Protein AF-A0A8H7G8P9-F1 (afdb_monomer)

Structure (mmCIF, N/CA/C/O backbone):
data_AF-A0A8H7G8P9-F1
#
_entry.id   AF-A0A8H7G8P9-F1
#
loop_
_atom_site.group_PDB
_atom_site.id
_atom_site.type_symbol
_atom_site.label_atom_id
_atom_site.label_alt_id
_atom_site.label_comp_id
_atom_site.label_asym_id
_atom_site.label_entity_id
_atom_site.label_seq_id
_atom_site.pdbx_PDB_ins_code
_atom_site.Cartn_x
_atom_site.Cartn_y
_atom_site.Cartn_z
_atom_site.occupancy
_atom_site.B_iso_or_equiv
_atom_site.auth_seq_id
_atom_site.auth_comp_id
_atom_site.auth_asym_id
_atom_site.auth_atom_id
_atom_site.pdbx_PDB_model_num
ATOM 1 N N . MET A 1 1 ? -5.325 4.233 -5.332 1.00 83.25 1 MET A N 1
ATOM 2 C CA . MET A 1 1 ? -6.079 4.108 -6.610 1.00 83.25 1 MET A CA 1
ATOM 3 C C . MET A 1 1 ? -7.146 3.047 -6.414 1.00 83.25 1 MET A C 1
ATOM 5 O O . MET A 1 1 ? -6.868 2.095 -5.707 1.00 83.25 1 MET A O 1
ATOM 9 N N . CYS A 1 2 ? -8.318 3.181 -7.028 1.00 87.12 2 CYS A N 1
ATOM 10 C CA . CYS A 1 2 ? -9.379 2.168 -6.983 1.00 87.12 2 CYS A CA 1
ATOM 11 C C . CYS A 1 2 ? -9.994 1.953 -8.371 1.00 87.12 2 CYS A C 1
ATOM 13 O O . CYS A 1 2 ? -9.896 2.822 -9.244 1.00 87.12 2 CYS A O 1
ATOM 15 N N . VAL A 1 3 ? -10.605 0.785 -8.580 1.00 90.75 3 VAL A N 1
ATOM 16 C CA . VAL A 1 3 ? -11.294 0.413 -9.821 1.00 90.75 3 VAL A CA 1
ATOM 17 C C . VAL A 1 3 ? -12.768 0.162 -9.529 1.00 90.75 3 VAL A C 1
ATOM 19 O O . VAL A 1 3 ? -13.107 -0.575 -8.611 1.00 90.75 3 VAL A O 1
ATOM 22 N N . VAL A 1 4 ? -13.652 0.791 -10.303 1.00 90.38 4 VAL A N 1
ATOM 23 C CA . VAL A 1 4 ? -15.105 0.619 -10.183 1.00 90.38 4 VAL A CA 1
ATOM 24 C C . VAL A 1 4 ? -15.690 0.514 -11.581 1.00 90.38 4 VAL A C 1
ATOM 26 O O . VAL A 1 4 ? -15.507 1.412 -12.402 1.00 90.38 4 VAL A O 1
ATOM 29 N N . ASN A 1 5 ? -16.380 -0.592 -11.869 1.00 90.31 5 ASN A N 1
ATOM 30 C CA . ASN A 1 5 ? -17.007 -0.863 -13.170 1.00 90.31 5 ASN A CA 1
ATOM 31 C C . ASN A 1 5 ? -16.048 -0.686 -14.368 1.00 90.31 5 ASN A C 1
ATOM 33 O O . ASN A 1 5 ? -16.406 -0.080 -15.376 1.00 90.31 5 ASN A O 1
ATOM 37 N N . GLY A 1 6 ? -14.804 -1.165 -14.237 1.00 88.62 6 GLY A N 1
ATOM 38 C CA . GLY A 1 6 ? -13.780 -1.073 -15.289 1.00 88.62 6 GLY A CA 1
ATOM 39 C C . GLY A 1 6 ? -13.182 0.324 -15.494 1.00 88.62 6 GLY A C 1
ATOM 40 O O . GLY A 1 6 ? -12.365 0.510 -16.389 1.00 88.62 6 GLY A O 1
ATOM 41 N N . LYS A 1 7 ? -13.557 1.309 -14.670 1.00 94.12 7 LYS A N 1
ATOM 42 C CA . LYS A 1 7 ? -12.959 2.645 -14.656 1.00 94.12 7 LYS A CA 1
ATOM 43 C C . LYS A 1 7 ? -12.024 2.788 -13.461 1.00 94.12 7 LYS A C 1
ATOM 45 O O . LYS A 1 7 ? -12.386 2.466 -12.331 1.00 94.12 7 LYS A O 1
ATOM 50 N N . TYR A 1 8 ? -10.832 3.310 -13.712 1.00 94.25 8 TYR A N 1
ATOM 51 C CA . TYR A 1 8 ? -9.803 3.549 -12.708 1.00 94.25 8 TYR A CA 1
ATOM 52 C C . TYR A 1 8 ? -9.871 4.985 -12.204 1.00 94.25 8 TYR A C 1
ATOM 54 O O . TYR A 1 8 ? -10.023 5.917 -12.996 1.00 94.25 8 TYR A O 1
ATOM 62 N N . TYR A 1 9 ? -9.729 5.144 -10.891 1.00 96.94 9 TYR A N 1
ATOM 63 C CA . TYR A 1 9 ? -9.740 6.411 -10.168 1.00 96.94 9 TYR A CA 1
ATOM 64 C C . TYR A 1 9 ? -8.431 6.538 -9.393 1.00 96.94 9 TYR A C 1
ATOM 66 O O . TYR A 1 9 ? -8.143 5.761 -8.476 1.00 96.94 9 TYR A O 1
ATOM 74 N N . LEU A 1 10 ? -7.620 7.510 -9.786 1.00 92.94 10 LEU A N 1
ATOM 75 C CA . LEU A 1 10 ? -6.343 7.822 -9.168 1.00 92.94 10 LEU A CA 1
ATOM 76 C C . LEU A 1 10 ? -6.483 9.108 -8.359 1.00 92.94 10 LEU A C 1
ATOM 78 O O . LEU A 1 10 ? -6.935 10.118 -8.884 1.00 92.94 10 LEU A O 1
ATOM 82 N N . TYR A 1 11 ? -6.042 9.058 -7.109 1.00 95.69 11 TYR A N 1
ATOM 83 C CA . TYR A 1 11 ? -5.951 10.196 -6.203 1.00 95.69 11 TYR A CA 1
ATOM 84 C C . TYR A 1 11 ? -4.473 10.399 -5.897 1.00 95.69 11 TYR A C 1
ATOM 86 O O . TYR A 1 11 ? -3.760 9.415 -5.690 1.00 95.69 11 TYR A O 1
ATOM 94 N N . GLY A 1 12 ? -4.000 11.640 -5.921 1.00 92.00 12 GLY A N 1
ATOM 95 C CA . GLY A 1 12 ? -2.586 11.948 -5.723 1.00 92.00 12 GLY A CA 1
ATOM 96 C C . GLY A 1 12 ? -2.339 12.911 -4.574 1.00 92.00 12 GLY A C 1
ATOM 97 O O . GLY A 1 12 ? -3.207 13.697 -4.206 1.00 92.00 12 GLY A O 1
ATOM 98 N N . THR A 1 13 ? -1.116 12.881 -4.049 1.00 95.12 13 THR A N 1
ATOM 99 C CA . THR A 1 13 ? -0.584 13.957 -3.205 1.00 95.12 13 THR A CA 1
ATOM 100 C C . THR A 1 13 ? -0.628 15.275 -3.976 1.00 95.12 13 THR A C 1
ATOM 102 O O . THR A 1 13 ? -0.182 15.348 -5.122 1.00 95.12 13 THR A O 1
ATOM 105 N N . GLY A 1 14 ? -1.124 16.332 -3.341 1.00 94.00 14 GLY A N 1
ATOM 106 C CA . GLY A 1 14 ? -1.144 17.670 -3.918 1.00 94.00 14 GLY A CA 1
ATOM 107 C C . GLY A 1 14 ? -2.220 18.557 -3.310 1.00 94.00 14 GLY A C 1
ATOM 108 O O . GLY A 1 14 ? -2.914 18.174 -2.365 1.00 94.00 14 GLY A O 1
ATOM 109 N N . ILE A 1 15 ? -2.367 19.757 -3.874 1.00 94.62 15 ILE A N 1
ATOM 110 C CA . ILE A 1 15 ? -3.381 20.719 -3.433 1.00 94.62 15 ILE A CA 1
ATOM 111 C C . ILE A 1 15 ? -4.772 20.101 -3.591 1.00 94.62 15 ILE A C 1
ATOM 113 O O . ILE A 1 15 ? -5.194 19.758 -4.696 1.00 94.62 15 ILE A O 1
ATOM 117 N N . GLY A 1 16 ? -5.465 19.953 -2.462 1.00 93.88 16 GLY A N 1
ATOM 118 C CA . GLY A 1 16 ? -6.828 19.435 -2.400 1.00 93.88 16 GLY A CA 1
ATOM 119 C C . GLY A 1 16 ? -7.024 17.996 -2.895 1.00 93.88 16 GLY A C 1
ATOM 120 O O . GLY A 1 16 ? -8.155 17.653 -3.226 1.00 93.88 16 GLY A O 1
ATOM 121 N N . ILE A 1 17 ? -5.966 17.174 -2.949 1.00 97.44 17 ILE A N 1
ATOM 122 C CA . ILE A 1 17 ? -5.961 15.801 -3.496 1.00 97.44 17 ILE A CA 1
ATOM 123 C C . ILE A 1 17 ? -6.455 15.760 -4.958 1.00 97.44 17 ILE A C 1
ATOM 125 O O . ILE A 1 17 ? -7.648 15.557 -5.206 1.00 97.44 17 ILE A O 1
ATOM 129 N N . PRO A 1 18 ? -5.577 15.978 -5.956 1.00 97.62 18 PRO A N 1
ATOM 130 C CA . PRO A 1 18 ? -5.946 15.862 -7.365 1.00 97.62 18 PRO A CA 1
ATOM 131 C C . PRO A 1 18 ? -6.429 14.452 -7.740 1.00 97.62 18 PRO A C 1
ATOM 133 O O . PRO A 1 18 ? -5.939 13.448 -7.219 1.00 97.62 18 PRO A O 1
ATOM 136 N N . ILE A 1 19 ? -7.384 14.403 -8.670 1.00 98.25 19 ILE A N 1
ATOM 137 C CA . ILE A 1 19 ? -8.057 13.199 -9.161 1.00 98.25 19 ILE A CA 1
ATOM 138 C C . ILE A 1 19 ? -7.759 13.032 -10.652 1.00 98.25 19 ILE A C 1
ATOM 140 O O . ILE A 1 19 ? -7.855 13.980 -11.434 1.00 98.25 19 ILE A O 1
ATOM 144 N N . TRP A 1 20 ? -7.492 11.802 -11.072 1.00 98.12 20 TRP A N 1
ATOM 145 C CA . TRP A 1 20 ? -7.469 11.397 -12.473 1.00 98.12 20 TRP A CA 1
ATOM 146 C C . TRP A 1 20 ? -8.319 10.154 -12.678 1.00 98.12 20 TRP A C 1
ATOM 148 O O . TRP A 1 20 ? -8.476 9.335 -11.774 1.00 98.12 20 TRP A O 1
ATOM 158 N N . THR A 1 21 ? -8.831 9.980 -13.894 1.00 97.75 21 THR A N 1
ATOM 159 C CA . THR A 1 21 ? -9.506 8.738 -14.275 1.00 97.75 21 THR A CA 1
ATOM 160 C C . THR A 1 21 ? -8.949 8.154 -15.556 1.00 97.75 21 THR A C 1
ATOM 162 O O . THR A 1 21 ? -8.443 8.884 -16.408 1.00 97.75 21 THR A O 1
ATOM 165 N N . SER A 1 22 ? -9.040 6.836 -15.689 1.00 95.69 22 SER A N 1
ATOM 166 C CA . SER A 1 22 ? -8.603 6.106 -16.876 1.00 95.69 22 SER A CA 1
ATOM 167 C C . SER A 1 22 ? -9.559 4.948 -17.167 1.00 95.69 22 SER A C 1
ATOM 169 O O . SER A 1 22 ? -10.047 4.327 -16.221 1.00 95.69 22 SER A O 1
ATOM 171 N N . PRO A 1 23 ? -9.840 4.633 -18.442 1.00 94.25 23 PRO A N 1
ATOM 172 C CA . PRO A 1 23 ? -10.551 3.412 -18.808 1.00 94.25 23 PRO A CA 1
ATOM 173 C C . PRO A 1 23 ? -9.636 2.175 -18.878 1.00 94.25 23 PRO A C 1
ATOM 175 O O . PRO A 1 23 ? -10.147 1.066 -18.950 1.00 94.25 23 PRO A O 1
ATOM 178 N N . ASP A 1 24 ? -8.306 2.339 -18.890 1.00 90.00 24 ASP A N 1
ATOM 179 C CA . ASP A 1 24 ? -7.369 1.270 -19.280 1.00 90.00 24 ASP A CA 1
ATOM 180 C C . ASP A 1 24 ? -6.101 1.153 -18.409 1.00 90.00 24 ASP A C 1
ATOM 182 O O . ASP A 1 24 ? -5.228 0.341 -18.704 1.00 90.00 24 ASP A O 1
ATOM 186 N N . ARG A 1 25 ? -5.999 1.931 -17.320 1.00 87.56 25 ARG A N 1
ATOM 187 C CA . ARG A 1 25 ? -4.822 2.061 -16.425 1.00 87.56 25 ARG A CA 1
ATOM 188 C C . ARG A 1 25 ? -3.597 2.742 -17.030 1.00 87.56 25 ARG A C 1
ATOM 190 O O . ARG A 1 25 ? -2.581 2.837 -16.349 1.00 87.56 25 ARG A O 1
ATOM 197 N N . THR A 1 26 ? -3.660 3.225 -18.263 1.00 87.12 26 THR A N 1
ATOM 198 C CA . THR A 1 26 ? -2.494 3.791 -18.957 1.00 87.12 26 THR A CA 1
ATOM 199 C C . THR A 1 26 ? -2.719 5.239 -19.364 1.00 87.12 26 THR A C 1
ATOM 201 O O . THR A 1 26 ? -1.881 6.098 -19.090 1.00 87.12 26 THR A O 1
ATOM 204 N N . ALA A 1 27 ? -3.879 5.547 -19.941 1.00 90.06 27 ALA A N 1
ATOM 205 C CA . ALA A 1 27 ? -4.250 6.891 -20.345 1.00 90.06 27 ALA A CA 1
ATOM 206 C C . ALA A 1 27 ? -5.094 7.545 -19.245 1.00 90.06 27 ALA A C 1
ATOM 208 O O . ALA A 1 27 ? -6.292 7.277 -19.120 1.00 90.06 27 ALA A O 1
ATOM 209 N N . PHE A 1 28 ? -4.469 8.398 -18.433 1.00 93.50 28 PHE A N 1
ATOM 210 C CA . PHE A 1 28 ? -5.146 9.135 -17.366 1.00 93.50 28 PHE A CA 1
ATOM 211 C C . PHE A 1 28 ? -5.534 10.542 -17.813 1.00 93.50 28 PHE A C 1
ATOM 213 O O . PHE A 1 28 ? -4.719 11.300 -18.334 1.00 93.50 28 PHE A O 1
ATOM 220 N N . THR A 1 29 ? -6.784 10.910 -17.546 1.00 97.50 29 THR A N 1
ATOM 221 C CA . THR A 1 29 ? -7.314 12.260 -17.761 1.00 97.50 29 THR A CA 1
ATOM 222 C C . THR A 1 29 ? -7.599 12.912 -16.416 1.00 97.50 29 THR A C 1
ATOM 224 O O . THR A 1 29 ? -8.185 12.280 -15.536 1.00 97.50 29 THR A O 1
ATOM 227 N N . SER A 1 30 ? -7.183 14.171 -16.258 1.00 97.31 30 SER A N 1
ATOM 228 C CA . SER A 1 30 ? -7.477 14.959 -15.055 1.00 97.31 30 SER A CA 1
ATOM 229 C C . SER A 1 30 ? -8.986 15.070 -14.835 1.00 97.31 30 SER A C 1
ATOM 231 O O . SER A 1 30 ? -9.739 15.314 -15.778 1.00 97.31 30 SER A O 1
ATOM 233 N N . ALA A 1 31 ? -9.416 14.877 -13.591 1.00 97.19 31 ALA A N 1
ATOM 234 C CA . ALA A 1 31 ? -10.817 14.846 -13.182 1.00 97.19 31 ALA A CA 1
ATOM 235 C C . ALA A 1 31 ? -11.120 15.806 -12.015 1.00 97.19 31 ALA A C 1
ATOM 237 O O . ALA A 1 31 ? -12.159 15.687 -11.370 1.00 97.19 31 ALA A O 1
ATOM 238 N N . GLY A 1 32 ? -10.233 16.774 -11.761 1.00 96.62 32 GLY A N 1
ATOM 239 C CA . GLY A 1 32 ? -10.381 17.765 -10.695 1.00 96.62 32 GLY A CA 1
ATOM 240 C C . GLY A 1 32 ? -9.618 17.382 -9.431 1.00 96.62 32 GLY A C 1
ATOM 241 O O . GLY A 1 32 ? -8.536 16.805 -9.509 1.00 96.62 32 GLY A O 1
ATOM 242 N N . SER A 1 33 ? -10.156 17.740 -8.270 1.00 97.25 33 SER A N 1
ATOM 243 C CA . SER A 1 33 ? -9.598 17.414 -6.956 1.00 97.25 33 SER A CA 1
ATOM 244 C C . SER A 1 33 ? -10.727 17.151 -5.957 1.00 97.25 33 SER A C 1
ATOM 246 O O . SER A 1 33 ? -11.873 17.528 -6.210 1.00 97.25 33 SER A O 1
ATOM 248 N N . ILE A 1 34 ? -10.424 16.496 -4.834 1.00 97.31 34 ILE A N 1
ATOM 249 C CA . ILE A 1 34 ? -11.402 16.253 -3.758 1.00 97.31 34 ILE A CA 1
ATOM 250 C C . ILE A 1 34 ? -11.849 17.580 -3.134 1.00 97.31 34 ILE A C 1
ATOM 252 O O . ILE A 1 34 ? -13.037 17.792 -2.890 1.00 97.31 34 ILE A O 1
ATOM 256 N N . PHE A 1 35 ? -10.903 18.500 -2.940 1.00 97.00 35 PHE A N 1
ATOM 257 C CA . PHE A 1 35 ? -11.117 19.793 -2.295 1.00 97.00 35 PHE A CA 1
ATOM 258 C C . PHE A 1 35 ? -10.785 20.968 -3.232 1.00 97.00 35 PHE A C 1
ATOM 260 O O . PHE A 1 35 ? -9.819 21.702 -3.000 1.00 97.00 35 PHE A O 1
ATOM 267 N N . PRO A 1 36 ? -11.574 21.201 -4.298 1.00 93.62 36 PRO A N 1
ATOM 268 C CA . PRO A 1 36 ? -11.292 22.253 -5.280 1.00 93.62 36 PRO A CA 1
ATOM 269 C C . PRO A 1 36 ? -11.472 23.669 -4.712 1.00 93.62 36 PRO A C 1
ATOM 271 O O . PRO A 1 36 ? -10.925 24.626 -5.253 1.00 93.62 36 PRO A O 1
ATOM 274 N N . SER A 1 37 ? -12.223 23.808 -3.616 1.00 92.69 37 SER A N 1
ATOM 275 C CA . SER A 1 37 ? -12.464 25.078 -2.914 1.00 92.69 37 SER A CA 1
ATOM 276 C C . SER A 1 37 ? -11.662 25.215 -1.615 1.00 92.69 37 SER A C 1
ATOM 278 O O . SER A 1 37 ? -11.871 26.169 -0.871 1.00 92.69 37 SER A O 1
ATOM 280 N N . GLY A 1 38 ? -10.729 24.294 -1.366 1.00 92.81 38 GLY A N 1
ATOM 281 C CA . GLY A 1 38 ? -9.871 24.282 -0.186 1.00 92.81 38 GLY A CA 1
ATOM 282 C C . GLY A 1 38 ? -10.161 23.131 0.770 1.00 92.81 38 GLY A C 1
ATOM 283 O O . GLY A 1 38 ? -11.297 22.673 0.883 1.00 92.81 38 GLY A O 1
ATOM 284 N N . ALA A 1 39 ? -9.101 22.649 1.422 1.00 94.12 39 ALA A N 1
ATOM 285 C CA . ALA A 1 39 ? -9.171 21.561 2.392 1.00 94.12 39 ALA A CA 1
ATOM 286 C C . ALA A 1 39 ? -9.930 21.972 3.673 1.00 94.12 39 ALA A C 1
ATOM 288 O O . ALA A 1 39 ? -9.988 23.168 3.983 1.00 94.12 39 ALA A O 1
ATOM 289 N N . PRO A 1 40 ? -10.471 21.008 4.443 1.00 94.00 40 PRO A N 1
ATOM 290 C CA . PRO A 1 40 ? -11.086 21.278 5.740 1.00 94.00 40 PRO A CA 1
ATOM 291 C C . PRO A 1 40 ? -10.106 21.965 6.695 1.00 94.00 40 PRO A C 1
ATOM 293 O O . PRO A 1 40 ? -8.945 21.560 6.793 1.00 94.00 40 PRO A O 1
ATOM 296 N N . SER A 1 41 ? -10.577 22.966 7.445 1.00 94.00 41 SER A N 1
ATOM 297 C CA . SER A 1 41 ? -9.736 23.767 8.352 1.00 94.00 41 SER A CA 1
ATOM 298 C C . SER A 1 41 ? -9.089 22.952 9.474 1.00 94.00 41 SER A C 1
ATOM 300 O O . SER A 1 41 ? -8.087 23.361 10.049 1.00 94.00 41 SER A O 1
ATOM 302 N N . GLU A 1 42 ? -9.634 21.776 9.791 1.00 92.00 42 GLU A N 1
ATOM 303 C CA . GLU A 1 42 ? -9.037 20.839 10.752 1.00 92.00 42 GLU A CA 1
ATOM 304 C C . GLU A 1 42 ? -7.661 20.324 10.298 1.00 92.00 42 GLU A C 1
ATOM 306 O O . GLU A 1 42 ? -6.848 19.906 11.122 1.00 92.00 42 GLU A O 1
ATOM 311 N N . THR A 1 43 ? -7.364 20.394 8.998 1.00 94.81 43 THR A N 1
ATOM 312 C CA . THR A 1 43 ? -6.055 20.023 8.444 1.00 94.81 43 THR A CA 1
ATOM 313 C C . THR A 1 43 ? -4.993 21.112 8.639 1.00 94.81 43 THR A C 1
ATOM 315 O O . THR A 1 43 ? -3.795 20.817 8.573 1.00 94.81 43 THR A O 1
ATOM 318 N N . ASP A 1 44 ? -5.393 22.357 8.923 1.00 94.25 44 ASP A N 1
ATOM 319 C CA . ASP A 1 44 ? -4.500 23.523 8.964 1.00 94.25 44 ASP A CA 1
ATOM 320 C C . ASP A 1 44 ? -3.438 23.392 10.063 1.00 94.25 44 ASP A C 1
ATOM 322 O O . ASP A 1 44 ? -2.281 23.766 9.869 1.00 94.25 44 ASP A O 1
ATOM 326 N N . VAL A 1 45 ? -3.800 22.790 11.202 1.00 91.06 45 VAL A N 1
ATOM 327 C CA . VAL A 1 45 ? -2.874 22.553 12.324 1.00 91.06 45 VAL A CA 1
ATOM 328 C C . VAL A 1 45 ? -1.740 21.591 11.959 1.00 91.06 45 VAL A C 1
ATOM 330 O O . VAL A 1 45 ? -0.661 21.666 12.542 1.00 91.06 45 VAL A O 1
ATOM 333 N N . TYR A 1 46 ? -1.963 20.711 10.981 1.00 90.50 46 TYR A N 1
ATOM 334 C CA . TYR A 1 46 ? -0.984 19.716 10.551 1.00 90.50 46 TYR A CA 1
ATOM 335 C C . TYR A 1 46 ? -0.198 20.152 9.317 1.00 90.50 46 TYR A C 1
ATOM 337 O O . TYR A 1 46 ? 0.971 19.803 9.194 1.00 90.50 46 TYR A O 1
ATOM 345 N N . THR A 1 47 ? -0.812 20.909 8.403 1.00 93.00 47 THR A N 1
ATOM 346 C CA . THR A 1 47 ? -0.141 21.395 7.183 1.00 93.00 47 THR A CA 1
ATOM 347 C C . THR A 1 47 ? 0.569 22.737 7.385 1.00 93.00 47 THR A C 1
ATOM 349 O O . THR A 1 47 ? 1.533 23.045 6.685 1.00 93.00 47 THR A O 1
ATOM 352 N N . GLY A 1 48 ? 0.121 23.558 8.342 1.00 87.25 48 GLY A N 1
ATOM 353 C CA . GLY A 1 48 ? 0.533 24.961 8.512 1.00 87.25 48 GLY A CA 1
ATOM 354 C C . GLY A 1 48 ? 0.171 25.869 7.335 1.00 87.25 48 GLY A C 1
ATOM 355 O O . GLY A 1 48 ? 0.700 26.972 7.218 1.00 87.25 48 GLY A O 1
ATOM 356 N N . THR A 1 49 ? -0.722 25.405 6.467 1.00 88.88 49 THR A N 1
ATOM 357 C CA . THR A 1 49 ? -1.338 26.141 5.360 1.00 88.88 49 THR A CA 1
ATOM 358 C C . THR A 1 49 ? -2.851 26.008 5.479 1.00 88.88 49 THR A C 1
ATOM 360 O O . THR A 1 49 ? -3.319 25.130 6.195 1.00 88.88 49 THR A O 1
ATOM 363 N N . SER A 1 50 ? -3.618 26.854 4.796 1.00 87.38 50 SER A N 1
ATOM 364 C CA . SER A 1 50 ? -5.078 26.818 4.887 1.00 87.38 50 SER A CA 1
ATOM 365 C C . SER A 1 50 ? -5.767 26.768 3.529 1.00 87.38 50 SER A C 1
ATOM 367 O O . SER A 1 50 ? -5.266 27.275 2.517 1.00 87.38 50 SER A O 1
ATOM 369 N N . GLY A 1 51 ? -6.955 26.160 3.519 1.00 86.81 51 GLY A N 1
ATOM 370 C CA . GLY A 1 51 ? -7.872 26.165 2.384 1.00 86.81 51 GLY A CA 1
ATOM 371 C C . GLY A 1 51 ? -7.224 25.693 1.080 1.00 86.81 51 GLY A C 1
ATOM 372 O O . GLY A 1 51 ? -6.767 24.557 0.966 1.00 86.81 51 GLY A O 1
ATOM 373 N N . THR A 1 52 ? -7.221 26.550 0.055 1.00 87.31 52 THR A N 1
ATOM 374 C CA . THR A 1 52 ? -6.728 26.222 -1.297 1.00 87.31 52 THR A CA 1
ATOM 375 C C . THR A 1 52 ? -5.207 26.117 -1.398 1.00 87.31 52 THR A C 1
ATOM 377 O O . THR A 1 52 ? -4.701 25.760 -2.456 1.00 87.31 52 THR A O 1
ATOM 380 N N . ALA A 1 53 ? -4.467 26.453 -0.340 1.00 80.50 53 ALA A N 1
ATOM 381 C CA . ALA A 1 53 ? -3.019 26.269 -0.290 1.00 80.50 53 ALA A CA 1
ATOM 382 C C . ALA A 1 53 ? -2.617 24.892 0.270 1.00 80.50 53 ALA A C 1
ATOM 384 O O . ALA A 1 53 ? -1.459 24.499 0.130 1.00 80.50 53 ALA A O 1
ATOM 385 N N . SER A 1 54 ? -3.551 24.159 0.886 1.00 88.81 54 SER A N 1
ATOM 386 C CA . SER A 1 54 ? -3.252 22.923 1.606 1.00 88.81 54 SER A CA 1
ATOM 387 C C . SER A 1 54 ? -2.923 21.769 0.660 1.00 88.81 54 SER A C 1
ATOM 389 O O . SER A 1 54 ? -3.786 21.238 -0.047 1.00 88.81 54 SER A O 1
ATOM 391 N N . SER A 1 55 ? -1.648 21.370 0.671 1.00 91.94 55 SER A N 1
ATOM 392 C CA . SER A 1 55 ? -1.170 20.139 0.042 1.00 91.94 55 SER A CA 1
ATOM 393 C C . SER A 1 55 ? -1.399 18.969 0.992 1.00 91.94 55 SER A C 1
ATOM 395 O O . SER A 1 55 ? -0.825 18.935 2.079 1.00 91.94 55 SER A O 1
ATOM 397 N N . LEU A 1 56 ? -2.241 18.026 0.578 1.00 95.25 56 LEU A N 1
ATOM 398 C CA . LEU A 1 56 ? -2.610 16.832 1.337 1.00 95.25 56 LEU A CA 1
ATOM 399 C C . LEU A 1 56 ? -1.971 15.601 0.692 1.00 95.25 56 LEU A C 1
ATOM 401 O O . LEU A 1 56 ? -1.715 15.594 -0.518 1.00 95.25 56 LEU A O 1
ATOM 405 N N . TRP A 1 57 ? -1.612 14.607 1.499 1.00 92.69 57 TRP A N 1
ATOM 406 C CA . TRP A 1 57 ? -0.622 13.600 1.119 1.00 92.69 57 TRP A CA 1
ATOM 407 C C . TRP A 1 57 ? -1.159 12.177 1.193 1.00 92.69 57 TRP A C 1
ATOM 409 O O . TRP A 1 57 ? -2.104 11.898 1.927 1.00 92.69 57 TRP A O 1
ATOM 419 N N . ALA A 1 58 ? -0.515 11.299 0.421 1.00 89.06 58 ALA A N 1
ATOM 420 C CA . ALA A 1 58 ? -0.657 9.845 0.478 1.00 89.06 58 ALA A CA 1
ATOM 421 C C . ALA A 1 58 ? -2.120 9.361 0.541 1.00 89.06 58 ALA A C 1
ATOM 423 O O . ALA A 1 58 ? -2.490 8.644 1.472 1.00 89.06 58 ALA A O 1
ATOM 424 N N . PRO A 1 59 ? -2.980 9.770 -0.413 1.00 90.94 59 PRO A N 1
ATOM 425 C CA . PRO A 1 59 ? -4.356 9.318 -0.400 1.00 90.94 59 PRO A CA 1
ATOM 426 C C . PRO A 1 59 ? -4.444 7.816 -0.682 1.00 90.94 59 PRO A C 1
ATOM 428 O O . PRO A 1 59 ? -3.872 7.325 -1.661 1.00 90.94 59 PRO A O 1
ATOM 431 N N . ASP A 1 60 ? -5.235 7.114 0.119 1.00 85.69 60 ASP A N 1
ATOM 432 C CA . ASP A 1 60 ? -5.596 5.718 -0.106 1.00 85.69 60 ASP A CA 1
ATOM 433 C C . ASP A 1 60 ? -7.080 5.608 -0.458 1.00 85.69 60 ASP A C 1
ATOM 435 O O . ASP A 1 60 ? -7.913 6.256 0.172 1.00 85.69 60 ASP A O 1
ATOM 439 N N . CYS A 1 61 ? -7.412 4.823 -1.490 1.00 87.62 61 CYS A N 1
ATOM 440 C CA . CYS A 1 61 ? -8.798 4.648 -1.931 1.00 87.62 61 CYS A CA 1
ATOM 441 C C . CYS A 1 61 ? -9.271 3.228 -1.654 1.00 87.62 61 CYS A C 1
ATOM 443 O O . CYS A 1 61 ? -8.735 2.285 -2.231 1.00 87.62 61 CYS A O 1
ATOM 445 N N . THR A 1 62 ? -10.365 3.114 -0.908 1.00 85.56 62 THR A N 1
ATOM 446 C CA . THR A 1 62 ? -11.137 1.882 -0.749 1.00 85.56 62 THR A CA 1
ATOM 447 C C . THR A 1 62 ? -12.542 2.098 -1.312 1.00 85.56 62 THR A C 1
ATOM 449 O O . THR A 1 62 ? -13.192 3.089 -0.990 1.00 85.56 62 THR A O 1
ATOM 452 N N . TYR A 1 63 ? -13.033 1.189 -2.157 1.00 83.56 63 TYR A N 1
ATOM 453 C CA . TYR A 1 63 ? -14.432 1.192 -2.600 1.00 83.56 63 TYR A CA 1
ATOM 454 C C . TYR A 1 63 ? -15.183 0.067 -1.894 1.00 83.56 63 TYR A C 1
ATOM 456 O O . TYR A 1 63 ? -14.818 -1.097 -2.028 1.00 83.56 63 TYR A O 1
ATOM 464 N N . TYR A 1 64 ? -16.213 0.412 -1.130 1.00 79.25 64 TYR A N 1
ATOM 465 C CA . TYR A 1 64 ? -16.965 -0.528 -0.304 1.00 79.25 64 TYR A CA 1
ATOM 466 C C . TYR A 1 64 ? -18.435 -0.112 -0.249 1.00 79.25 64 TYR A C 1
ATOM 468 O O . TYR A 1 64 ? -18.728 1.077 -0.148 1.00 79.25 64 TYR A O 1
ATOM 476 N N . GLU A 1 65 ? -19.359 -1.074 -0.363 1.00 85.00 65 GLU A N 1
ATOM 477 C CA . GLU A 1 65 ? -20.817 -0.835 -0.323 1.00 85.00 65 GLU A CA 1
ATOM 478 C C . GLU A 1 65 ? -21.265 0.371 -1.171 1.00 85.00 65 GLU A C 1
ATOM 480 O O . GLU A 1 65 ? -21.929 1.304 -0.720 1.00 85.00 65 GLU A O 1
ATOM 485 N N . SER A 1 66 ? -20.850 0.366 -2.439 1.00 88.31 66 SER A N 1
ATOM 486 C CA . SER A 1 66 ? -21.153 1.420 -3.414 1.00 88.31 66 SER A CA 1
ATOM 487 C C . SER A 1 66 ? -20.616 2.820 -3.078 1.00 88.31 66 SER A C 1
ATOM 489 O O . SER A 1 66 ? -21.037 3.804 -3.689 1.00 88.31 66 SER A O 1
ATOM 491 N N . THR A 1 67 ? -19.655 2.917 -2.161 1.00 8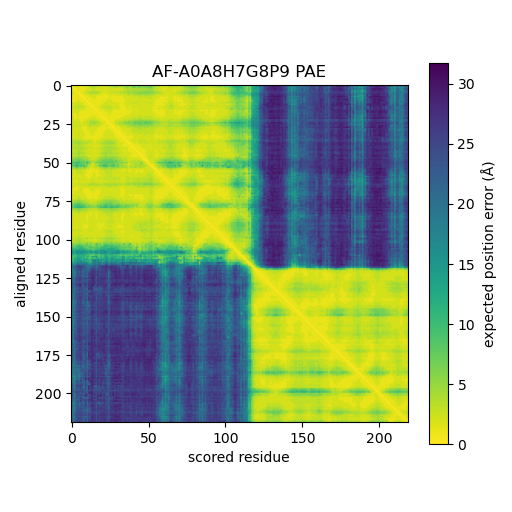9.50 67 THR A N 1
ATOM 492 C CA . THR A 1 67 ? -19.094 4.176 -1.671 1.00 89.50 67 THR A CA 1
ATOM 493 C C . THR A 1 67 ? -17.572 4.170 -1.787 1.00 89.50 67 THR A C 1
ATOM 495 O O . THR A 1 67 ? -16.900 3.208 -1.424 1.00 89.50 67 THR A O 1
ATOM 498 N N . PHE A 1 68 ? -17.012 5.258 -2.307 1.00 95.38 68 PHE A N 1
ATOM 499 C CA . PHE A 1 68 ? -15.583 5.539 -2.261 1.00 95.38 68 PHE A CA 1
ATOM 500 C C . PHE A 1 68 ? -15.248 6.122 -0.897 1.00 95.38 68 PHE A C 1
ATOM 502 O O . PHE A 1 68 ? -15.843 7.123 -0.511 1.00 95.38 68 PHE A O 1
ATOM 509 N N . TYR A 1 69 ? -14.270 5.540 -0.221 1.00 89.62 69 TYR A N 1
ATOM 510 C CA . TYR A 1 69 ? -13.660 6.031 1.006 1.00 89.62 69 TYR A CA 1
ATOM 511 C C . TYR A 1 69 ? -12.215 6.399 0.697 1.00 89.62 69 TYR A C 1
ATOM 513 O O . TYR A 1 69 ? -11.445 5.546 0.252 1.00 89.62 69 TYR A O 1
ATOM 521 N N . ILE A 1 70 ? -11.862 7.670 0.892 1.00 92.56 70 ILE A N 1
ATOM 522 C CA . ILE A 1 70 ? -10.509 8.173 0.665 1.00 92.56 70 ILE A CA 1
ATOM 523 C C . ILE A 1 70 ? -9.918 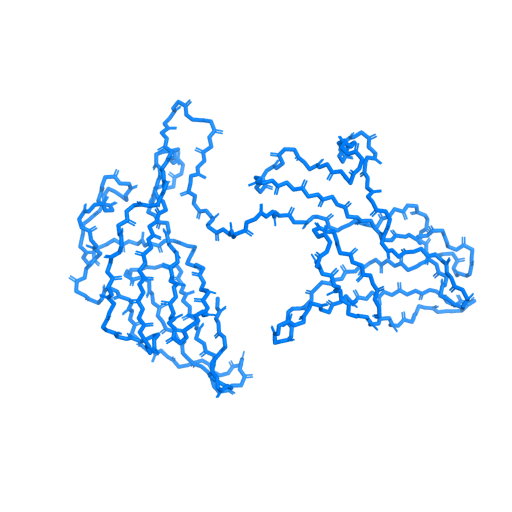8.600 1.997 1.00 92.56 70 ILE A C 1
ATOM 525 O O . ILE A 1 70 ? -10.337 9.608 2.572 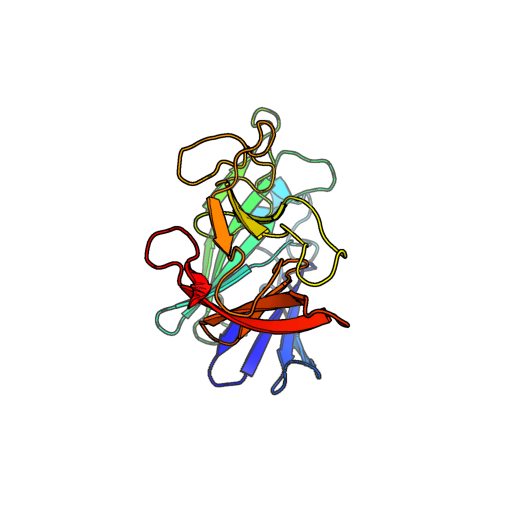1.00 92.56 70 ILE A O 1
ATOM 529 N N . TYR A 1 71 ? -8.934 7.844 2.467 1.00 87.62 71 TYR A N 1
ATOM 530 C CA . TYR A 1 71 ? -8.080 8.299 3.552 1.00 87.62 71 TYR A CA 1
ATOM 531 C C . TYR A 1 71 ? -7.011 9.225 2.988 1.00 87.62 71 TYR A C 1
ATOM 533 O O . TYR A 1 71 ? -6.538 9.007 1.876 1.00 87.62 71 TYR A O 1
ATOM 541 N N . TYR A 1 72 ? -6.617 10.250 3.734 1.00 93.00 72 TYR A N 1
ATOM 542 C CA . TYR A 1 72 ? -5.552 11.167 3.328 1.00 93.00 72 TYR A CA 1
ATOM 543 C C . TYR A 1 72 ? -4.828 11.737 4.544 1.00 93.00 72 TYR A C 1
ATOM 545 O O . TYR A 1 72 ? -5.384 11.804 5.639 1.00 93.00 72 TYR A O 1
ATOM 553 N N . ALA A 1 73 ? -3.585 12.164 4.345 1.00 92.00 73 ALA A N 1
ATOM 554 C CA . ALA A 1 73 ? -2.754 12.734 5.391 1.00 92.00 73 ALA A CA 1
ATOM 555 C C . ALA A 1 73 ? -2.634 14.260 5.276 1.00 92.00 73 ALA A C 1
ATOM 557 O O . ALA A 1 73 ? -2.534 14.827 4.185 1.00 92.00 73 ALA A O 1
ATOM 558 N N . ALA A 1 74 ? -2.577 14.917 6.428 1.00 94.25 74 ALA A N 1
ATOM 559 C CA . ALA A 1 74 ? -2.166 16.302 6.592 1.00 94.25 74 ALA A CA 1
ATOM 560 C C . ALA A 1 74 ? -0.889 16.321 7.444 1.00 94.25 74 ALA A C 1
ATOM 562 O O . ALA A 1 74 ? -0.856 15.730 8.527 1.00 94.25 74 ALA A O 1
ATOM 563 N N . SER A 1 75 ? 0.179 16.944 6.942 1.00 91.44 75 SER A N 1
ATOM 564 C CA . SER A 1 75 ? 1.483 16.979 7.614 1.00 91.44 75 SER A CA 1
ATOM 565 C C . SER A 1 75 ? 2.402 18.063 7.026 1.00 91.44 75 SER A C 1
ATOM 567 O O . SER A 1 75 ? 2.049 18.752 6.066 1.00 91.44 75 SER A O 1
ATOM 569 N N . GLN A 1 76 ? 3.598 18.184 7.603 1.00 88.50 76 GLN A N 1
ATOM 570 C CA . GLN A 1 76 ? 4.707 19.029 7.165 1.00 88.50 76 GLN A CA 1
ATOM 571 C C . GLN A 1 76 ? 5.991 18.209 7.054 1.00 88.50 76 GLN A C 1
ATOM 573 O O . GLN A 1 76 ? 6.206 17.244 7.789 1.00 88.50 76 GLN A O 1
ATOM 578 N N . PHE A 1 77 ? 6.881 18.603 6.140 1.00 80.62 77 PHE A N 1
ATOM 579 C CA . PHE A 1 77 ? 8.116 17.859 5.914 1.00 80.62 77 PHE A CA 1
ATOM 580 C C . PHE A 1 77 ? 8.992 17.928 7.172 1.00 80.62 77 PHE A C 1
ATOM 582 O O . PHE A 1 77 ? 9.302 19.017 7.650 1.00 80.62 77 PHE A O 1
ATOM 589 N N . GLY A 1 78 ? 9.374 16.770 7.713 1.00 74.06 78 GLY A N 1
ATOM 590 C CA . GLY A 1 78 ? 10.149 16.681 8.956 1.00 74.06 78 GLY A CA 1
ATOM 591 C C . GLY A 1 78 ? 9.347 16.885 10.250 1.00 74.06 78 GLY A C 1
ATOM 592 O O . GLY A 1 78 ? 9.958 16.938 11.314 1.00 74.06 78 GLY A O 1
ATOM 593 N N . SER A 1 79 ? 8.014 16.985 10.188 1.00 78.44 79 SER A N 1
ATOM 594 C CA . SER A 1 79 ? 7.145 17.050 11.371 1.00 78.44 79 SER A CA 1
ATOM 595 C C . SER 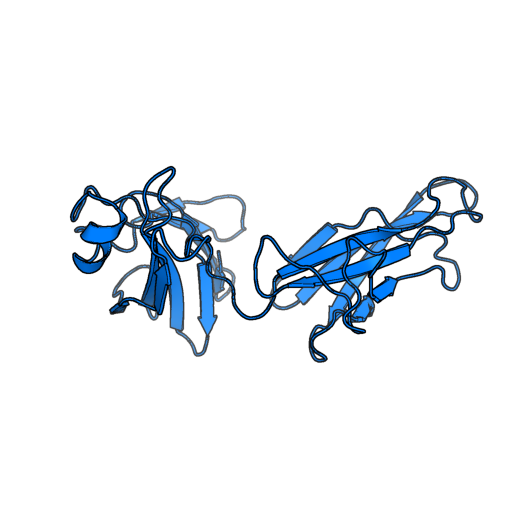A 1 79 ? 6.693 15.659 11.813 1.00 78.44 79 SER A C 1
ATOM 597 O O . SER A 1 79 ? 6.359 14.819 10.979 1.00 78.44 79 SER A O 1
ATOM 599 N N . GLU A 1 80 ? 6.620 15.443 13.128 1.00 73.31 80 GLU A N 1
ATOM 600 C CA . GLU A 1 80 ? 5.939 14.287 13.732 1.00 73.31 80 GLU A CA 1
ATOM 601 C C . GLU A 1 80 ? 4.478 14.574 14.091 1.00 73.31 80 GLU A C 1
ATOM 603 O O . GLU A 1 80 ? 3.694 13.662 14.348 1.00 73.31 80 GLU A O 1
ATOM 608 N N . THR A 1 81 ? 4.071 15.841 14.036 1.00 81.81 81 THR A N 1
ATOM 609 C CA . THR A 1 81 ? 2.678 16.249 14.200 1.00 81.81 81 THR A CA 1
ATOM 610 C C . THR A 1 81 ? 1.957 16.091 12.866 1.00 81.81 81 THR A C 1
ATOM 612 O O . THR A 1 81 ? 2.170 16.887 11.953 1.00 81.81 81 THR A O 1
ATOM 615 N N . SER A 1 82 ? 1.150 15.037 12.734 1.00 85.12 82 SER A N 1
ATOM 616 C CA . SER A 1 82 ? 0.444 14.666 11.495 1.00 85.12 82 SER A CA 1
ATOM 617 C C . SER A 1 82 ? -0.954 14.136 11.805 1.00 85.12 82 SER A C 1
ATOM 619 O O . SER A 1 82 ? -1.194 13.658 12.913 1.00 85.12 82 SER A O 1
ATOM 621 N N . GLY A 1 83 ? -1.864 14.191 10.837 1.00 81.31 83 GLY A N 1
ATOM 622 C CA . GLY A 1 83 ? -3.215 13.648 10.969 1.00 81.31 83 GLY A CA 1
ATOM 623 C C . GLY A 1 83 ? -3.641 12.869 9.731 1.00 81.31 83 GLY A C 1
ATOM 624 O O . GLY A 1 83 ? -3.394 13.314 8.613 1.00 81.31 83 GLY A O 1
ATOM 625 N N . ILE A 1 84 ? -4.308 11.736 9.939 1.00 78.62 84 ILE A N 1
ATOM 626 C CA . ILE A 1 84 ? -5.019 10.973 8.912 1.00 78.62 84 ILE A CA 1
ATOM 627 C C . ILE A 1 84 ? -6.498 11.312 9.022 1.00 78.62 84 ILE A C 1
ATOM 629 O O . ILE A 1 84 ? -7.075 11.244 10.106 1.00 78.62 84 ILE A O 1
ATOM 633 N N . PHE A 1 85 ? -7.104 11.631 7.891 1.00 90.31 85 PHE A N 1
ATOM 634 C CA . PHE A 1 85 ? -8.493 12.040 7.746 1.00 90.31 85 PHE A CA 1
ATOM 635 C C . PHE A 1 85 ? -9.207 11.130 6.750 1.00 90.31 85 PHE A C 1
ATOM 637 O O . PHE A 1 85 ? -8.556 10.392 6.005 1.00 90.31 85 PHE A O 1
ATOM 644 N N . LEU A 1 86 ? -10.538 11.184 6.731 1.00 87.62 86 LEU A N 1
ATOM 645 C CA . LEU A 1 86 ? -11.371 10.370 5.852 1.00 87.62 86 LEU A CA 1
ATOM 646 C C . LEU A 1 86 ? -12.439 11.219 5.161 1.00 87.62 86 LEU A C 1
ATOM 648 O O . LEU A 1 86 ? -13.183 11.940 5.815 1.00 87.62 86 LEU A O 1
ATOM 652 N N . VAL A 1 87 ? -12.583 11.052 3.847 1.00 94.44 87 VAL A N 1
ATOM 653 C CA . VAL A 1 87 ? -13.759 11.517 3.097 1.00 94.44 87 VAL A CA 1
ATOM 654 C C . VAL A 1 87 ? -14.438 10.368 2.369 1.00 94.44 87 VAL A C 1
ATOM 656 O O . VAL A 1 87 ? -13.818 9.345 2.081 1.00 94.44 87 VAL A O 1
ATOM 659 N N . SER A 1 88 ? -15.707 10.551 2.008 1.00 94.25 88 SER A N 1
ATOM 660 C CA . SER A 1 88 ? -16.418 9.600 1.157 1.00 94.25 88 SER A CA 1
ATOM 661 C C . SER A 1 88 ? -17.221 10.248 0.037 1.00 94.25 88 SER A C 1
ATOM 663 O O . SER A 1 88 ? -17.732 11.350 0.205 1.00 94.25 88 SER A O 1
ATOM 665 N N . SER A 1 89 ? -17.391 9.544 -1.079 1.00 97.56 89 SER A N 1
ATOM 666 C CA . SER A 1 89 ? -18.260 9.937 -2.196 1.00 97.56 89 SER A CA 1
ATOM 667 C C . SER A 1 89 ? -18.922 8.704 -2.800 1.00 97.56 89 SER A C 1
ATOM 669 O O . SER A 1 89 ? -18.328 7.635 -2.863 1.00 97.56 89 SER A O 1
ATOM 671 N N . THR A 1 90 ? -20.137 8.841 -3.319 1.00 96.19 90 THR A N 1
ATOM 672 C CA . THR A 1 90 ? -20.822 7.750 -4.032 1.00 96.19 90 THR A CA 1
ATOM 673 C C . THR A 1 90 ? -20.318 7.554 -5.464 1.00 96.19 90 THR A C 1
ATOM 675 O O . THR A 1 90 ? -20.591 6.527 -6.079 1.00 96.19 90 THR A O 1
ATOM 678 N N . ASN A 1 91 ? -19.584 8.524 -6.021 1.00 95.44 91 ASN A N 1
ATOM 679 C CA . ASN A 1 91 ? -19.141 8.502 -7.420 1.00 95.44 91 ASN A CA 1
ATOM 680 C C . ASN A 1 91 ? -17.620 8.660 -7.607 1.00 95.44 91 ASN A C 1
ATOM 682 O O . ASN A 1 91 ? -17.136 8.496 -8.730 1.00 95.44 91 ASN A O 1
ATOM 686 N N . GLY A 1 92 ? -16.886 8.973 -6.533 1.00 95.56 92 GLY A N 1
ATOM 687 C CA . GLY A 1 92 ? -15.425 9.094 -6.536 1.00 95.56 92 GLY A CA 1
ATOM 688 C C . GLY A 1 92 ? -14.890 10.345 -7.241 1.00 95.56 92 GLY A C 1
ATOM 689 O O . GLY A 1 92 ? -13.703 10.428 -7.534 1.00 95.56 92 GLY A O 1
ATOM 690 N N . LEU A 1 93 ? -15.751 11.312 -7.567 1.00 96.56 93 LEU A N 1
ATOM 691 C CA . LEU A 1 93 ? -15.390 12.531 -8.301 1.00 96.56 93 LEU A CA 1
ATOM 692 C C . LEU A 1 93 ? -15.838 13.794 -7.566 1.00 96.56 93 LEU A C 1
ATOM 694 O O . LEU A 1 93 ? -15.090 14.762 -7.478 1.00 96.56 93 LEU A O 1
ATOM 698 N N . THR A 1 94 ? -17.065 13.800 -7.049 1.00 96.00 94 THR A N 1
ATOM 699 C CA . THR A 1 94 ? -17.706 14.974 -6.445 1.00 96.00 94 THR A CA 1
ATOM 700 C C . THR A 1 94 ? -18.587 14.580 -5.261 1.00 96.00 94 THR A C 1
ATOM 702 O O . THR A 1 94 ? -18.777 13.396 -4.980 1.00 96.00 94 THR A O 1
ATOM 705 N N . GLY A 1 95 ? -19.155 15.575 -4.569 1.00 95.06 95 GLY A N 1
ATOM 706 C CA . GLY A 1 95 ? -20.096 15.334 -3.470 1.00 95.06 95 GLY A CA 1
ATOM 707 C C . GLY A 1 95 ? -19.435 14.672 -2.264 1.00 95.06 95 GLY A C 1
ATOM 708 O O . GLY A 1 95 ? -20.023 13.784 -1.655 1.00 95.06 95 GLY A O 1
ATOM 709 N N . TRP A 1 96 ? -18.196 15.066 -1.975 1.00 96.44 96 TRP A N 1
ATOM 710 C CA . TRP A 1 96 ? -17.413 14.521 -0.876 1.00 96.44 96 TRP A CA 1
ATOM 711 C C . TRP A 1 96 ? -18.030 14.899 0.473 1.00 96.44 96 TRP A C 1
ATOM 713 O O . TRP A 1 96 ? -18.227 16.077 0.768 1.00 96.44 96 TRP A O 1
ATOM 723 N N . LEU A 1 97 ? -18.332 13.883 1.275 1.00 94.44 97 LEU A N 1
ATOM 724 C CA . LEU A 1 97 ? -18.662 14.000 2.688 1.00 94.44 97 LEU A CA 1
ATOM 725 C C . LEU A 1 97 ? -17.374 13.843 3.492 1.00 94.44 97 LEU A C 1
ATOM 727 O O . LEU A 1 97 ? -16.720 12.805 3.395 1.00 94.44 97 LEU A O 1
ATOM 731 N N . ASP A 1 98 ? -17.028 14.865 4.264 1.00 92.75 98 ASP A N 1
ATOM 732 C CA . ASP A 1 98 ? -15.910 14.821 5.200 1.00 92.75 98 ASP A CA 1
ATOM 733 C C . ASP A 1 98 ? -16.322 14.105 6.494 1.00 92.75 98 ASP A C 1
ATOM 735 O O . ASP A 1 98 ? -17.363 14.418 7.075 1.00 92.75 98 ASP A O 1
ATOM 739 N N . HIS A 1 99 ? -15.514 13.134 6.920 1.00 82.56 99 HIS A N 1
ATOM 740 C CA . HIS A 1 99 ? -15.678 12.398 8.178 1.00 82.56 99 HIS A CA 1
ATOM 741 C C . HIS A 1 99 ? -14.681 12.855 9.250 1.00 82.56 99 HIS A C 1
ATOM 743 O O . HIS A 1 99 ? -14.745 12.371 10.379 1.00 82.56 99 HIS A O 1
ATOM 749 N N . GLY A 1 100 ? -13.784 13.789 8.917 1.00 84.69 100 GLY A N 1
ATOM 750 C CA . GLY A 1 100 ? -12.834 14.381 9.851 1.00 84.69 100 GLY A CA 1
ATOM 751 C C . GLY A 1 100 ? -11.653 13.473 10.199 1.00 84.69 100 GLY A C 1
ATOM 752 O O . GLY A 1 100 ? -11.278 12.559 9.456 1.00 84.69 100 GLY A O 1
ATOM 753 N N . LEU A 1 101 ? -11.016 13.784 11.331 1.00 78.31 101 LEU A N 1
ATOM 754 C CA . LEU A 1 101 ? -9.810 13.114 11.816 1.00 78.31 101 LEU A CA 1
ATOM 755 C C . LEU A 1 101 ? -10.081 11.656 12.225 1.00 78.31 101 LEU A C 1
ATOM 757 O O . LEU A 1 101 ? -10.919 11.378 13.078 1.00 78.31 101 LEU A O 1
ATOM 761 N N . VAL A 1 102 ? -9.289 10.735 11.682 1.00 66.31 102 VAL A N 1
ATOM 762 C CA . VAL A 1 102 ? -9.287 9.305 12.026 1.00 66.31 102 VAL A CA 1
ATOM 763 C C . VAL A 1 102 ? -8.249 9.010 13.107 1.00 66.31 102 VAL A C 1
ATOM 765 O O . VAL A 1 102 ? -8.542 8.344 14.095 1.00 66.31 102 VAL A O 1
ATOM 768 N N . THR A 1 103 ? -7.021 9.503 12.927 1.00 63.84 103 THR A N 1
ATOM 769 C CA . THR A 1 103 ? -5.929 9.372 13.903 1.00 63.84 103 THR A CA 1
ATOM 770 C C . THR A 1 103 ? -4.905 10.485 13.709 1.00 63.84 103 THR A C 1
ATOM 772 O O . THR A 1 103 ? -4.762 11.009 12.607 1.00 63.84 103 THR A O 1
ATOM 775 N N . SER A 1 104 ? -4.156 10.831 14.753 1.00 77.94 104 SER A N 1
ATOM 776 C CA . SER A 1 104 ? -3.067 11.806 14.679 1.00 77.94 104 SER A CA 1
ATOM 777 C C . SER A 1 104 ? -1.842 11.370 15.475 1.00 77.94 104 SER A C 1
ATOM 779 O O . SER A 1 104 ? -1.900 10.463 16.302 1.00 77.94 104 SER A O 1
ATOM 781 N N . SER A 1 105 ? -0.719 12.021 15.197 1.00 67.62 105 SER A N 1
ATOM 782 C CA . SER A 1 105 ? 0.539 11.898 15.927 1.00 67.62 105 SER A CA 1
ATOM 783 C C . SER A 1 105 ? 1.019 13.273 16.399 1.00 67.62 105 SER A C 1
ATOM 785 O O . SER A 1 105 ? 0.598 14.308 15.879 1.00 67.62 105 SER A O 1
ATOM 787 N N . THR A 1 106 ? 1.898 13.284 17.399 1.00 76.19 106 THR A N 1
ATOM 788 C CA . THR A 1 106 ? 2.564 14.471 17.966 1.00 76.19 106 THR A CA 1
ATOM 789 C C . THR A 1 106 ? 4.068 14.216 18.105 1.00 76.19 106 THR A C 1
ATOM 791 O O . THR A 1 106 ? 4.515 13.076 18.012 1.00 76.19 106 THR A O 1
ATOM 794 N N . THR A 1 107 ? 4.853 15.241 18.449 1.00 70.50 107 THR A N 1
ATOM 795 C CA . THR A 1 107 ? 6.307 15.124 18.716 1.00 70.50 107 THR A CA 1
ATOM 796 C C . THR A 1 107 ? 6.692 14.200 19.876 1.00 70.50 107 THR A C 1
ATOM 798 O O . THR A 1 107 ? 7.862 13.878 20.052 1.00 70.50 107 THR A O 1
ATOM 801 N N . SER A 1 108 ? 5.734 13.779 20.704 1.00 66.19 108 SER A N 1
ATOM 802 C CA . SER A 1 108 ? 5.960 12.786 21.760 1.00 66.19 108 SER A CA 1
ATOM 803 C C . SER A 1 108 ? 5.579 11.366 21.334 1.00 66.19 108 SER A C 1
ATOM 805 O O . SER A 1 108 ? 5.686 10.447 22.140 1.00 66.19 108 SER A O 1
ATOM 807 N N . SER A 1 109 ? 5.095 11.181 20.103 1.00 42.00 109 SER A N 1
ATOM 808 C CA . SER A 1 109 ? 4.589 9.895 19.611 1.00 42.00 109 SER A CA 1
ATOM 809 C C . SER A 1 109 ? 5.702 8.982 19.087 1.00 42.00 109 SER A C 1
ATOM 811 O O . SER A 1 109 ? 5.558 7.765 19.144 1.00 42.00 109 SER A O 1
ATOM 813 N N . GLY A 1 110 ? 6.814 9.541 18.590 1.00 49.12 110 GLY A N 1
ATOM 814 C CA . GLY A 1 110 ? 7.903 8.771 17.973 1.00 49.12 110 GLY A CA 1
ATOM 815 C C . GLY A 1 110 ? 7.551 8.164 16.603 1.00 49.12 110 GLY A C 1
ATOM 816 O O . GLY A 1 110 ? 8.264 7.282 16.120 1.00 49.12 110 GLY A O 1
ATOM 817 N N . TYR A 1 111 ? 6.445 8.601 15.983 1.00 48.94 111 TYR A N 1
ATOM 818 C CA . TYR A 1 111 ? 5.971 8.191 14.655 1.00 48.94 111 TYR A CA 1
ATOM 819 C C . TYR A 1 111 ? 5.120 9.290 13.992 1.00 48.94 111 TYR A C 1
ATOM 821 O O . TYR A 1 111 ? 4.658 10.206 14.668 1.00 48.94 111 TYR A O 1
ATOM 829 N N . ASN A 1 112 ? 4.864 9.147 12.682 1.00 43.84 112 ASN A N 1
ATOM 830 C CA . ASN A 1 112 ? 4.014 10.044 11.890 1.00 43.84 112 ASN A CA 1
ATOM 831 C C . ASN A 1 112 ? 2.772 9.296 11.395 1.00 43.84 112 ASN A C 1
ATOM 833 O O . ASN A 1 112 ? 2.901 8.226 10.802 1.00 43.84 112 ASN A O 1
ATOM 837 N N . ALA A 1 113 ? 1.585 9.871 11.575 1.00 56.78 113 ALA A N 1
ATOM 838 C CA . ALA A 1 113 ? 0.349 9.380 10.970 1.00 56.78 113 ALA A CA 1
ATOM 839 C C . ALA A 1 113 ? 0.208 9.910 9.526 1.00 56.78 113 ALA A C 1
ATOM 841 O O . ALA A 1 113 ? -0.511 10.880 9.299 1.00 56.78 113 ALA A O 1
ATOM 842 N N . ILE A 1 114 ? 0.951 9.337 8.568 1.00 48.34 114 ILE A N 1
ATOM 843 C CA . ILE A 1 114 ? 1.013 9.846 7.178 1.00 48.34 114 ILE A CA 1
ATOM 844 C C . ILE A 1 114 ? 0.723 8.819 6.073 1.00 48.34 114 ILE A C 1
ATOM 846 O O . ILE A 1 114 ? 0.565 9.234 4.934 1.00 48.34 114 ILE A O 1
ATOM 850 N N . ASP A 1 115 ? 0.568 7.532 6.397 1.00 52.09 115 ASP A N 1
ATOM 851 C CA . ASP A 1 115 ? 0.292 6.469 5.418 1.00 52.09 115 ASP A CA 1
ATOM 852 C C . ASP A 1 115 ? -0.892 5.597 5.894 1.00 52.09 115 ASP A C 1
ATOM 854 O O . ASP A 1 115 ? -0.701 4.678 6.700 1.00 52.09 115 ASP A O 1
ATOM 858 N N . PRO A 1 116 ? -2.138 5.892 5.477 1.00 46.62 116 PRO A N 1
ATOM 859 C CA . PRO A 1 116 ? -3.292 5.068 5.821 1.00 46.62 116 PRO A CA 1
ATOM 860 C C . PRO A 1 116 ? -3.316 3.776 4.992 1.00 46.62 116 PRO A C 1
ATOM 862 O O . PRO A 1 116 ? -3.448 3.817 3.775 1.00 46.62 116 PRO A O 1
ATOM 865 N N . THR A 1 117 ? -3.241 2.620 5.656 1.00 44.62 117 THR A N 1
ATOM 866 C CA . THR A 1 117 ? -3.620 1.314 5.090 1.00 44.62 117 THR A CA 1
ATOM 867 C C . THR A 1 117 ? -4.351 0.498 6.161 1.00 44.62 117 THR A C 1
ATOM 869 O O . THR A 1 117 ? -4.051 0.606 7.352 1.00 44.62 117 THR A O 1
ATOM 872 N N . GLY A 1 118 ? -5.348 -0.299 5.776 1.00 40.41 118 GLY A N 1
ATOM 873 C CA . GLY A 1 118 ? -6.040 -1.197 6.703 1.00 40.41 118 GLY A CA 1
ATOM 874 C C . GLY A 1 118 ? -5.224 -2.454 7.043 1.00 40.41 118 GLY A C 1
ATOM 875 O O . GLY A 1 118 ? -4.758 -3.157 6.151 1.00 40.41 118 GLY A O 1
ATOM 876 N N . GLY A 1 119 ? -5.128 -2.784 8.339 1.00 59.34 119 GLY A N 1
ATOM 877 C CA . GLY A 1 119 ? -4.803 -4.120 8.868 1.00 59.34 119 GLY A CA 1
ATOM 878 C C . GLY A 1 119 ? -3.331 -4.392 9.205 1.00 59.34 119 GLY A C 1
ATOM 879 O O . GLY A 1 119 ? -2.965 -4.396 10.379 1.00 59.34 119 GLY A O 1
ATOM 880 N N . TYR A 1 120 ? -2.502 -4.677 8.196 1.00 65.19 120 TYR A N 1
ATOM 881 C CA . TYR A 1 120 ? -1.085 -5.048 8.334 1.00 65.19 120 TYR A CA 1
ATOM 882 C C . TYR A 1 120 ? -0.309 -4.748 7.036 1.00 65.19 120 TYR A C 1
ATOM 884 O O . TYR A 1 120 ? -0.804 -5.002 5.942 1.00 65.19 120 TYR A O 1
ATOM 892 N N . TYR A 1 121 ? 0.941 -4.303 7.157 1.00 78.06 121 TYR A N 1
ATOM 893 C CA . TYR A 1 121 ? 1.948 -4.278 6.094 1.00 78.06 121 TYR A CA 1
ATOM 894 C C . TYR A 1 121 ? 2.628 -5.646 6.006 1.00 78.06 121 TYR A C 1
ATOM 896 O O . TYR A 1 121 ? 3.103 -6.139 7.029 1.00 78.06 121 TYR A O 1
ATOM 904 N N . TYR A 1 122 ? 2.723 -6.237 4.812 1.00 84.25 122 TYR A N 1
ATOM 905 C CA . TYR A 1 122 ? 3.423 -7.507 4.582 1.00 84.25 122 TYR A CA 1
ATOM 906 C C . TYR A 1 122 ? 4.745 -7.278 3.846 1.00 84.25 122 TYR A C 1
ATOM 908 O O . TYR A 1 122 ? 4.787 -6.591 2.827 1.00 84.25 122 TYR A O 1
ATOM 916 N N . LEU A 1 123 ? 5.820 -7.887 4.341 1.00 86.75 123 LEU A N 1
ATOM 917 C CA . LEU A 1 123 ? 7.148 -7.870 3.739 1.00 86.75 123 LEU A CA 1
ATOM 918 C C . LEU A 1 123 ? 7.492 -9.273 3.237 1.00 86.75 123 LEU A C 1
ATOM 920 O O . LEU A 1 123 ? 7.663 -10.192 4.040 1.00 86.75 123 LEU A O 1
ATOM 924 N N . PHE A 1 124 ? 7.607 -9.412 1.916 1.00 88.56 124 PHE A N 1
ATOM 925 C CA . PHE A 1 124 ? 7.980 -10.653 1.240 1.00 88.56 124 PHE A CA 1
ATOM 926 C C . PHE A 1 124 ? 9.483 -10.662 0.964 1.00 88.56 124 PHE A C 1
ATOM 928 O O . PHE A 1 124 ? 10.024 -9.707 0.406 1.00 88.56 124 PHE A O 1
ATOM 935 N N . THR A 1 125 ? 10.158 -11.746 1.321 1.00 85.12 125 THR A N 1
ATOM 936 C CA . THR A 1 125 ? 11.612 -11.897 1.216 1.00 85.12 125 THR A CA 1
ATOM 937 C C . THR A 1 125 ? 11.962 -13.255 0.630 1.00 85.12 125 THR A C 1
ATOM 939 O O . THR A 1 125 ? 11.221 -14.220 0.792 1.00 85.12 125 THR A O 1
ATOM 942 N N . SER A 1 126 ? 13.087 -13.334 -0.079 1.00 90.31 126 SER A N 1
ATOM 943 C CA . SER A 1 126 ? 13.623 -14.615 -0.538 1.00 90.31 126 SER A CA 1
ATOM 944 C C . SER A 1 126 ? 14.761 -15.053 0.380 1.00 90.31 126 SER A C 1
ATOM 946 O O . SER A 1 126 ? 15.659 -14.259 0.666 1.00 90.31 126 SER A O 1
ATOM 948 N N . PHE A 1 127 ? 14.705 -16.289 0.860 1.00 92.25 127 PHE A N 1
ATOM 949 C CA . PHE A 1 127 ? 15.692 -16.889 1.759 1.00 92.25 127 PHE A CA 1
ATOM 950 C C . PHE A 1 127 ? 16.522 -17.934 1.012 1.00 92.25 127 PHE A C 1
ATOM 952 O O . PHE A 1 127 ? 16.077 -18.471 0.004 1.00 92.25 127 PHE A O 1
ATOM 959 N N . ASP A 1 128 ? 17.709 -18.232 1.541 1.00 94.69 128 ASP A N 1
ATOM 960 C CA . ASP A 1 128 ? 18.634 -19.277 1.080 1.00 94.69 128 ASP A CA 1
ATOM 961 C C . ASP A 1 128 ? 19.255 -19.058 -0.319 1.00 94.69 128 ASP A C 1
ATOM 963 O O . ASP A 1 128 ? 19.436 -17.921 -0.763 1.00 94.69 128 ASP A O 1
ATOM 967 N N . ILE A 1 129 ? 19.718 -20.133 -0.973 1.00 94.69 129 ILE A N 1
ATOM 968 C CA . ILE A 1 129 ? 20.633 -20.070 -2.122 1.00 94.69 129 ILE A CA 1
ATOM 969 C C . ILE A 1 129 ? 19.851 -20.056 -3.436 1.00 94.69 129 ILE A C 1
ATOM 971 O O . ILE A 1 129 ? 19.102 -20.982 -3.752 1.00 94.69 129 ILE A O 1
ATOM 975 N N . CYS A 1 130 ? 20.086 -19.019 -4.234 1.00 93.00 130 CYS A N 1
ATOM 976 C CA . CYS A 1 130 ? 19.611 -18.924 -5.607 1.00 93.00 130 CYS A CA 1
ATOM 977 C C . CYS A 1 130 ? 20.647 -19.466 -6.598 1.00 93.00 130 CYS A C 1
ATOM 979 O O . CYS A 1 130 ? 21.819 -19.643 -6.267 1.00 93.00 130 CYS A O 1
ATOM 981 N N . CYS A 1 131 ? 20.230 -19.547 -7.862 1.00 93.06 131 CYS A N 1
ATOM 982 C CA . CYS A 1 131 ? 21.139 -19.456 -9.000 1.00 93.06 131 CYS A CA 1
ATOM 983 C C . CYS A 1 131 ? 22.026 -20.694 -9.231 1.00 93.06 131 CYS A C 1
ATOM 985 O O . CYS A 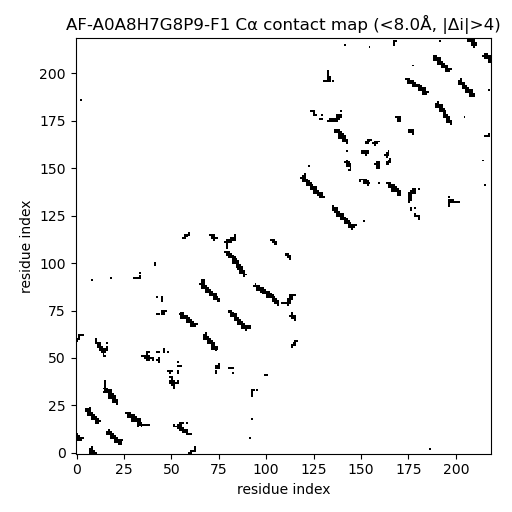1 131 ? 22.999 -20.612 -9.975 1.00 93.06 131 CYS A O 1
ATOM 987 N N . ASP A 1 132 ? 21.645 -21.839 -8.659 1.00 93.94 132 ASP A N 1
ATOM 988 C CA . ASP A 1 132 ? 22.356 -23.120 -8.772 1.00 93.94 132 ASP A CA 1
ATOM 989 C C . ASP A 1 132 ? 21.499 -24.190 -9.476 1.00 93.94 132 ASP A C 1
ATOM 991 O O . ASP A 1 132 ? 21.461 -25.367 -9.114 1.00 93.94 132 ASP A O 1
ATOM 995 N N . GLY A 1 133 ? 20.703 -23.759 -10.462 1.00 92.75 133 GLY A N 1
ATOM 996 C CA . GLY A 1 133 ? 19.769 -24.632 -11.176 1.00 92.75 133 GLY A CA 1
ATOM 997 C C . GLY A 1 133 ? 18.850 -25.386 -10.207 1.00 92.75 133 GLY A C 1
ATOM 998 O O . GLY A 1 133 ? 18.318 -24.801 -9.261 1.00 92.75 133 GLY A O 1
ATOM 999 N N . THR A 1 134 ? 18.711 -26.699 -10.395 1.00 95.19 134 THR A N 1
ATOM 1000 C CA . THR A 1 134 ? 17.891 -27.569 -9.530 1.00 95.19 134 THR A CA 1
ATOM 1001 C C . THR A 1 134 ? 18.440 -27.755 -8.112 1.00 95.19 134 THR A C 1
ATOM 1003 O O . THR A 1 134 ? 17.742 -28.323 -7.280 1.00 95.19 134 THR A O 1
ATOM 1006 N N . ALA A 1 135 ? 19.672 -27.320 -7.825 1.00 94.94 135 ALA A N 1
ATOM 1007 C CA . ALA A 1 135 ? 20.244 -27.347 -6.477 1.00 94.94 135 ALA A CA 1
ATOM 1008 C C . ALA A 1 135 ? 19.916 -26.082 -5.657 1.00 94.94 135 ALA A C 1
ATOM 1010 O O . ALA A 1 135 ? 20.234 -26.025 -4.470 1.00 94.94 135 ALA A O 1
ATOM 1011 N N . SER A 1 136 ? 19.249 -25.086 -6.257 1.00 94.25 136 SER A N 1
ATOM 1012 C CA . SER A 1 136 ? 18.813 -23.873 -5.555 1.00 94.25 136 SER A CA 1
ATOM 1013 C C . SER A 1 136 ? 17.851 -24.212 -4.408 1.00 94.25 136 SER A C 1
ATOM 1015 O O . SER A 1 136 ? 16.839 -24.884 -4.611 1.00 94.25 136 SER A O 1
ATOM 1017 N N . THR A 1 137 ? 18.133 -23.694 -3.213 1.00 95.44 137 THR A N 1
ATOM 1018 C CA . THR A 1 137 ? 17.288 -23.836 -2.012 1.00 95.44 137 THR A CA 1
ATOM 1019 C C . THR A 1 137 ? 16.424 -22.605 -1.737 1.00 95.44 137 THR A C 1
ATOM 1021 O O . THR A 1 137 ? 15.783 -22.517 -0.692 1.00 95.44 137 THR A O 1
ATOM 1024 N N . TYR A 1 138 ? 16.400 -21.665 -2.685 1.00 96.50 138 TYR A N 1
ATOM 1025 C CA . TYR A 1 138 ? 15.637 -20.425 -2.617 1.00 96.50 138 TYR A CA 1
ATOM 1026 C C . TYR A 1 138 ? 14.167 -20.664 -2.236 1.00 96.50 138 TYR A C 1
ATOM 1028 O O . TYR A 1 138 ? 13.528 -21.590 -2.733 1.00 96.50 138 TYR A O 1
ATOM 1036 N N . ASN A 1 139 ? 13.629 -19.843 -1.343 1.00 97.12 139 ASN A N 1
ATOM 1037 C CA . ASN A 1 139 ? 12.222 -19.913 -0.947 1.00 97.12 139 ASN A CA 1
ATOM 1038 C C . ASN A 1 139 ? 11.677 -18.525 -0.618 1.00 97.12 139 ASN A C 1
ATOM 1040 O O . ASN A 1 139 ? 12.425 -17.623 -0.239 1.00 97.12 139 ASN A O 1
ATOM 1044 N N . ILE A 1 140 ? 10.365 -18.356 -0.770 1.00 96.44 140 ILE A N 1
ATOM 1045 C CA . ILE A 1 140 ? 9.650 -17.112 -0.496 1.00 96.44 140 ILE A CA 1
ATOM 1046 C C . ILE A 1 140 ? 9.073 -17.176 0.909 1.00 96.44 140 ILE A C 1
ATOM 1048 O O . ILE A 1 140 ? 8.335 -18.102 1.257 1.00 96.44 140 ILE A O 1
ATOM 1052 N N . ARG A 1 141 ? 9.363 -16.144 1.696 1.00 95.00 141 ARG A N 1
ATOM 1053 C CA . ARG A 1 141 ? 8.851 -15.969 3.050 1.00 95.00 141 ARG A CA 1
ATOM 1054 C C . ARG A 1 141 ? 8.158 -14.634 3.216 1.00 95.00 141 ARG A C 1
ATOM 1056 O O . ARG A 1 141 ? 8.398 -13.695 2.458 1.00 95.00 141 ARG A O 1
ATOM 1063 N N . VAL A 1 142 ? 7.312 -14.548 4.233 1.00 90.88 142 VAL A N 1
ATOM 1064 C CA . VAL A 1 142 ? 6.584 -13.334 4.582 1.00 90.88 142 VAL A CA 1
ATOM 1065 C C . VAL A 1 142 ? 6.687 -13.030 6.073 1.00 90.88 142 VAL A C 1
ATOM 1067 O O . VAL A 1 142 ? 6.698 -13.915 6.928 1.00 90.88 142 VAL A O 1
ATOM 1070 N N . THR A 1 143 ? 6.729 -11.743 6.386 1.00 89.94 143 THR A N 1
ATOM 1071 C CA . THR A 1 143 ? 6.515 -11.199 7.731 1.00 89.94 143 THR A CA 1
ATOM 1072 C C . THR A 1 143 ? 5.501 -10.065 7.645 1.00 89.94 143 THR A C 1
ATOM 1074 O O . THR A 1 143 ? 5.290 -9.513 6.564 1.00 89.94 143 THR A O 1
ATOM 1077 N N . ARG A 1 144 ? 4.851 -9.698 8.752 1.00 88.38 144 ARG A N 1
ATOM 1078 C CA . ARG A 1 144 ? 3.896 -8.583 8.777 1.00 88.38 144 ARG A CA 1
ATOM 1079 C C . ARG A 1 144 ? 4.080 -7.668 9.980 1.00 88.38 144 ARG A C 1
ATOM 1081 O O . ARG A 1 144 ? 4.625 -8.074 11.003 1.00 88.38 144 ARG A O 1
ATOM 1088 N N . SER A 1 145 ? 3.600 -6.438 9.858 1.00 83.00 145 SER A N 1
ATOM 1089 C CA . SER A 1 145 ? 3.622 -5.422 10.912 1.00 83.00 145 SER A CA 1
ATOM 1090 C C . SER A 1 145 ? 2.397 -4.520 10.804 1.00 83.00 145 SER A C 1
ATOM 1092 O O . SER A 1 145 ? 1.939 -4.235 9.707 1.00 83.00 145 SER A O 1
ATOM 1094 N N . THR A 1 146 ? 1.868 -4.024 11.920 1.00 74.00 146 THR A N 1
ATOM 1095 C CA . THR A 1 146 ? 0.843 -2.960 11.902 1.00 74.00 146 THR A CA 1
ATOM 1096 C C . THR A 1 146 ? 1.439 -1.574 11.618 1.00 74.00 146 THR A C 1
ATOM 1098 O O . THR A 1 146 ? 0.710 -0.617 11.387 1.00 74.00 146 THR A O 1
ATOM 1101 N N . SER A 1 147 ? 2.769 -1.460 11.620 1.00 72.94 147 SER A N 1
ATOM 1102 C CA . SER A 1 147 ? 3.540 -0.255 11.304 1.00 72.94 147 SER A CA 1
ATOM 1103 C C . SER A 1 147 ? 4.429 -0.504 10.091 1.00 72.94 147 SER A C 1
ATOM 1105 O O . SER A 1 147 ? 5.156 -1.499 10.051 1.00 72.94 147 SER A O 1
ATOM 1107 N N . LEU A 1 148 ? 4.461 0.437 9.147 1.00 71.81 148 LEU A N 1
ATOM 1108 C CA . LEU A 1 148 ? 5.336 0.365 7.974 1.00 71.81 148 LEU A CA 1
ATOM 1109 C C . LEU A 1 148 ? 6.816 0.176 8.360 1.00 71.81 148 LEU A C 1
ATOM 1111 O O . LEU A 1 148 ? 7.563 -0.503 7.658 1.00 71.81 148 LEU A O 1
ATOM 1115 N N . LYS A 1 149 ? 7.238 0.730 9.507 1.00 75.19 149 LYS A N 1
ATOM 1116 C CA . LYS A 1 149 ? 8.617 0.641 10.022 1.00 75.19 149 LYS A CA 1
ATOM 1117 C C . LYS A 1 149 ? 8.909 -0.649 10.800 1.00 75.19 149 LYS A C 1
ATOM 1119 O O . LYS A 1 149 ? 10.034 -0.840 11.257 1.00 75.19 149 LYS A O 1
ATOM 1124 N N . GLY A 1 150 ? 7.924 -1.528 10.961 1.00 79.75 150 GLY A N 1
ATOM 1125 C CA . GLY A 1 150 ? 8.034 -2.700 11.820 1.00 79.75 150 GLY A CA 1
ATOM 1126 C C . GLY A 1 150 ? 7.710 -2.412 13.297 1.00 79.75 150 GLY A C 1
ATOM 1127 O O . GLY A 1 150 ? 7.180 -1.344 13.620 1.00 79.75 150 GLY A O 1
ATOM 1128 N N . PRO A 1 151 ? 8.045 -3.348 14.203 1.00 85.62 151 PRO A N 1
ATOM 1129 C CA . PRO A 1 151 ? 8.763 -4.592 13.921 1.00 85.62 151 PRO A CA 1
ATOM 1130 C C . PRO A 1 151 ? 7.930 -5.558 13.071 1.00 85.62 151 PRO A C 1
ATOM 1132 O O . PRO A 1 151 ? 6.760 -5.798 13.353 1.00 85.62 151 PRO A O 1
ATOM 1135 N N . TYR A 1 152 ? 8.553 -6.116 12.033 1.00 86.94 152 TYR A N 1
ATOM 1136 C CA . TYR A 1 152 ? 7.959 -7.197 11.253 1.00 86.94 152 TYR A CA 1
ATOM 1137 C C . TYR A 1 152 ? 8.20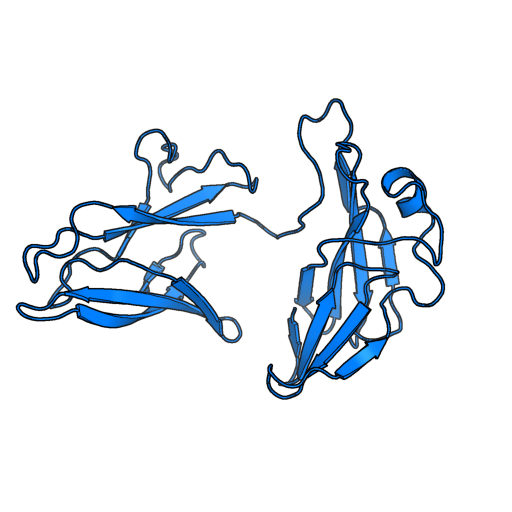7 -8.519 11.965 1.00 86.94 152 TYR A C 1
ATOM 1139 O O . TYR A 1 152 ? 9.345 -8.820 12.339 1.00 86.94 152 TYR A O 1
ATOM 1147 N N . VAL A 1 153 ? 7.147 -9.297 12.142 1.00 91.25 153 VAL A N 1
ATOM 1148 C CA . VAL A 1 153 ? 7.201 -10.639 12.724 1.00 91.25 153 VAL A CA 1
ATOM 1149 C C . VAL A 1 153 ? 6.584 -11.642 11.765 1.00 91.25 153 VAL A C 1
ATOM 1151 O O . VAL A 1 153 ? 5.782 -11.260 10.914 1.00 91.25 153 VAL A O 1
ATOM 1154 N N . ASP A 1 154 ? 6.966 -12.906 11.873 1.00 94.38 154 ASP A N 1
ATOM 1155 C CA . ASP A 1 154 ? 6.286 -14.006 11.189 1.00 94.38 154 ASP A CA 1
ATOM 1156 C C . ASP A 1 154 ? 5.040 -14.491 11.950 1.00 94.38 154 ASP A C 1
ATOM 1158 O O . ASP A 1 154 ? 4.639 -13.913 12.964 1.00 94.38 154 ASP A O 1
ATOM 1162 N N . GLU A 1 155 ? 4.396 -15.543 11.444 1.00 92.06 155 GLU A N 1
ATOM 1163 C CA . GLU A 1 155 ? 3.184 -16.131 12.032 1.00 92.06 155 GLU A CA 1
ATOM 1164 C C . GLU A 1 155 ? 3.404 -16.682 13.441 1.00 92.06 155 GLU A C 1
ATOM 1166 O O . GLU A 1 155 ? 2.485 -16.662 14.259 1.00 92.06 155 GLU A O 1
ATOM 1171 N N . SER A 1 156 ? 4.632 -17.094 13.758 1.00 95.81 156 SER A N 1
ATOM 1172 C CA . SER A 1 156 ? 5.020 -17.550 15.094 1.00 95.81 156 SER A CA 1
ATOM 1173 C C . SER A 1 156 ? 5.466 -16.402 16.010 1.00 95.81 156 SER A C 1
ATOM 1175 O O . SER A 1 156 ? 5.811 -16.636 17.168 1.00 95.81 156 SER A O 1
ATOM 1177 N N . GLY A 1 157 ? 5.457 -15.158 15.519 1.00 90.94 157 GLY A N 1
ATOM 1178 C CA . GLY A 1 157 ? 5.867 -13.971 16.265 1.00 90.94 157 GLY A CA 1
ATOM 1179 C C . GLY A 1 157 ? 7.381 -13.740 16.303 1.00 90.94 157 GLY A C 1
ATOM 1180 O O . GLY A 1 157 ? 7.840 -12.885 17.062 1.00 90.94 157 GLY A O 1
ATOM 1181 N N . VAL A 1 158 ? 8.175 -14.466 15.509 1.00 93.12 158 VAL A N 1
ATOM 1182 C CA . VAL A 1 158 ? 9.629 -14.273 15.448 1.00 93.12 158 VAL A CA 1
ATOM 1183 C C . VAL A 1 158 ? 9.934 -13.043 14.602 1.00 93.12 158 VAL A C 1
ATOM 1185 O O . VAL A 1 158 ? 9.429 -12.885 13.492 1.00 93.12 158 VAL A O 1
ATOM 1188 N N . ALA A 1 159 ? 10.772 -12.148 15.124 1.00 87.50 159 ALA A N 1
ATOM 1189 C CA . ALA A 1 159 ? 11.150 -10.929 14.421 1.00 87.50 159 ALA A CA 1
ATOM 1190 C C . ALA A 1 159 ? 11.931 -11.239 13.135 1.00 87.50 159 ALA A C 1
ATOM 1192 O O . ALA A 1 159 ? 12.862 -12.045 13.149 1.00 87.50 159 ALA A O 1
ATOM 1193 N N . ALA A 1 160 ? 11.635 -10.515 12.052 1.00 83.81 160 ALA A N 1
ATOM 1194 C CA . ALA A 1 160 ? 12.361 -10.616 10.782 1.00 83.81 160 ALA A CA 1
ATOM 1195 C C . ALA A 1 160 ? 13.879 -10.417 10.968 1.00 83.81 160 ALA A C 1
ATOM 1197 O O . ALA A 1 160 ? 14.695 -11.151 10.418 1.00 83.81 160 ALA A O 1
ATOM 1198 N N . LEU A 1 161 ? 14.266 -9.471 11.835 1.00 85.81 161 LEU A N 1
ATOM 1199 C CA . LEU A 1 161 ? 15.668 -9.188 12.182 1.00 85.81 161 LEU A CA 1
ATOM 1200 C C . LEU A 1 161 ? 16.350 -10.305 12.991 1.00 85.81 161 LEU A C 1
ATOM 1202 O O . LEU A 1 161 ? 17.561 -10.270 13.188 1.00 85.81 161 LEU A O 1
ATOM 1206 N N . SER A 1 162 ? 15.587 -11.286 13.464 1.00 90.69 162 SER A N 1
ATOM 1207 C CA . SER A 1 162 ? 16.071 -12.480 14.159 1.00 90.69 162 SER A CA 1
ATOM 1208 C C . SER A 1 162 ? 15.907 -13.747 13.312 1.00 90.69 162 SER A C 1
ATOM 1210 O O . SER A 1 162 ? 15.971 -14.847 13.850 1.00 90.69 162 SER A O 1
ATOM 1212 N N . GLY A 1 163 ? 15.700 -13.601 11.997 1.00 83.31 163 GLY A N 1
ATOM 1213 C CA . GLY A 1 163 ? 15.514 -14.716 11.064 1.00 83.31 163 GLY A CA 1
ATOM 1214 C C . GLY A 1 163 ? 14.067 -15.192 10.923 1.00 83.31 163 GLY A C 1
ATOM 1215 O O . GLY A 1 163 ? 13.839 -16.231 10.308 1.00 83.31 163 GLY A O 1
ATOM 1216 N N . GLY A 1 164 ? 13.101 -14.453 11.477 1.00 90.75 164 GLY A N 1
ATOM 1217 C CA . GLY A 1 164 ? 11.679 -14.736 11.306 1.00 90.75 164 GLY A CA 1
ATOM 1218 C C . GLY A 1 164 ? 11.234 -14.607 9.850 1.00 90.75 164 GLY A C 1
ATOM 1219 O O . GLY A 1 164 ? 11.676 -13.720 9.116 1.00 90.75 164 GLY A O 1
ATOM 1220 N N . GLY A 1 165 ? 10.338 -15.497 9.446 1.00 92.31 165 GLY A N 1
ATOM 1221 C CA . GLY A 1 165 ? 9.727 -15.512 8.124 1.00 92.31 165 GLY A CA 1
ATOM 1222 C C . GLY A 1 165 ? 8.868 -16.754 7.956 1.00 92.31 165 GLY A C 1
ATOM 1223 O O . GLY A 1 165 ? 9.394 -17.867 7.963 1.00 92.31 165 GLY A O 1
ATOM 1224 N N . THR A 1 166 ? 7.562 -16.567 7.772 1.00 96.00 166 THR A N 1
ATOM 1225 C CA . THR A 1 166 ? 6.652 -17.662 7.428 1.00 96.00 166 THR A CA 1
ATOM 1226 C C . THR A 1 166 ? 6.915 -18.043 5.983 1.00 96.00 166 THR A C 1
ATOM 1228 O O . THR A 1 166 ? 6.768 -17.202 5.098 1.00 96.00 166 THR A O 1
ATOM 1231 N N . GLU A 1 167 ? 7.334 -19.279 5.730 1.00 96.69 167 GLU A N 1
ATOM 1232 C CA . GLU A 1 167 ? 7.503 -19.780 4.366 1.00 96.69 167 GLU A CA 1
ATOM 1233 C C . GLU A 1 167 ? 6.143 -19.910 3.681 1.00 96.69 167 GLU A C 1
ATOM 1235 O O . GLU A 1 167 ? 5.228 -20.527 4.222 1.00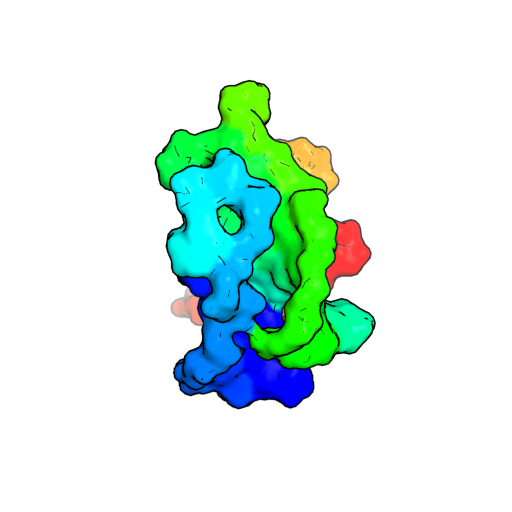 96.69 167 GLU A O 1
ATOM 1240 N N . ILE A 1 168 ? 6.016 -19.311 2.498 1.00 95.06 168 ILE A N 1
ATOM 1241 C CA . ILE A 1 168 ? 4.787 -19.355 1.694 1.00 95.06 168 ILE A CA 1
ATOM 1242 C C . ILE A 1 168 ? 4.980 -20.103 0.377 1.00 95.06 168 ILE A C 1
ATOM 1244 O O . ILE A 1 168 ? 4.004 -20.571 -0.200 1.00 95.06 168 ILE A O 1
ATOM 1248 N N . LEU A 1 169 ? 6.225 -20.220 -0.103 1.00 97.62 169 LEU A N 1
ATOM 1249 C CA . LEU A 1 169 ? 6.555 -21.013 -1.281 1.00 97.62 169 LEU A CA 1
ATOM 1250 C C . LEU A 1 169 ? 7.999 -21.517 -1.215 1.00 97.62 169 LEU A C 1
ATOM 1252 O O . LEU A 1 169 ? 8.939 -20.732 -1.332 1.00 97.62 169 LEU A O 1
ATOM 1256 N N . GLY A 1 170 ? 8.165 -22.827 -1.063 1.00 97.25 170 GLY A N 1
ATOM 1257 C CA . GLY A 1 170 ? 9.449 -23.523 -1.152 1.00 97.25 170 GLY A CA 1
ATOM 1258 C C . GLY A 1 170 ? 9.517 -24.443 -2.370 1.00 97.25 170 GLY A C 1
ATOM 1259 O O . GLY A 1 170 ? 8.576 -24.518 -3.165 1.00 97.25 170 GLY A O 1
ATOM 1260 N N . THR A 1 171 ? 10.631 -25.162 -2.521 1.00 97.19 171 THR A N 1
ATOM 1261 C CA . THR A 1 171 ? 10.776 -26.173 -3.578 1.00 97.19 171 THR A CA 1
ATOM 1262 C C . THR A 1 171 ? 9.695 -27.247 -3.460 1.00 97.19 171 THR A C 1
ATOM 1264 O O . THR A 1 171 ? 9.548 -27.874 -2.412 1.00 97.19 171 THR A O 1
ATOM 1267 N N . HIS A 1 172 ? 8.981 -27.498 -4.553 1.00 95.38 172 HIS A N 1
ATOM 1268 C CA . HIS A 1 172 ? 7.976 -28.554 -4.658 1.00 95.38 172 HIS A CA 1
ATOM 1269 C C . HIS A 1 172 ? 7.898 -29.044 -6.104 1.00 95.38 172 HIS A C 1
ATOM 1271 O O . HIS A 1 172 ? 8.092 -28.271 -7.040 1.00 95.38 172 HIS A O 1
ATOM 1277 N N . ASP A 1 173 ? 7.635 -30.335 -6.293 1.00 93.81 173 ASP A N 1
ATOM 1278 C CA . ASP A 1 173 ? 7.558 -30.969 -7.611 1.00 93.81 173 ASP A CA 1
ATOM 1279 C C . ASP A 1 173 ? 8.756 -30.615 -8.521 1.00 93.81 173 ASP A C 1
ATOM 1281 O O . ASP A 1 173 ? 9.892 -31.003 -8.246 1.00 93.81 173 ASP A O 1
ATOM 1285 N N . TYR A 1 174 ? 8.502 -29.884 -9.609 1.00 93.06 174 TYR A N 1
ATOM 1286 C CA . TYR A 1 174 ? 9.498 -29.411 -10.575 1.00 93.06 174 TYR A CA 1
ATOM 1287 C C . TYR A 1 174 ? 9.870 -27.928 -10.395 1.00 93.06 174 TYR A C 1
ATOM 1289 O O . TYR A 1 174 ? 10.616 -27.372 -11.204 1.00 93.06 174 TYR A O 1
ATOM 1297 N N . VAL A 1 175 ? 9.336 -27.272 -9.364 1.00 96.06 175 VAL A N 1
ATOM 1298 C CA . VAL A 1 175 ? 9.592 -25.873 -9.016 1.00 96.06 175 VAL A CA 1
ATOM 1299 C C . VAL A 1 175 ? 10.747 -25.836 -8.021 1.00 96.06 175 VAL A C 1
ATOM 1301 O O . VAL A 1 175 ? 10.541 -25.919 -6.813 1.00 96.06 175 VAL A O 1
ATOM 1304 N N . TYR A 1 176 ? 11.978 -25.740 -8.521 1.00 97.94 176 TYR A N 1
ATOM 1305 C CA . TYR A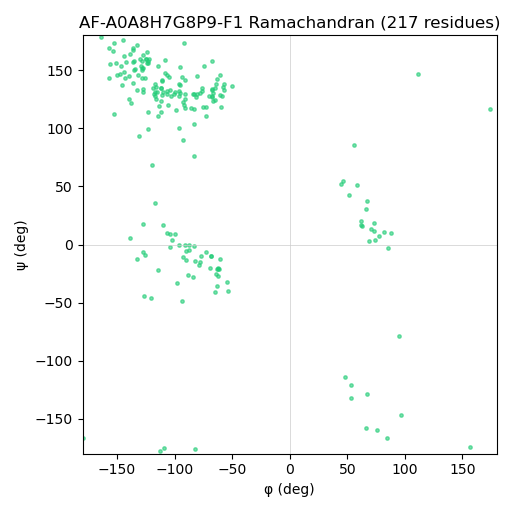 1 176 ? 13.174 -25.672 -7.676 1.00 97.94 176 TYR A CA 1
ATOM 1306 C C . TYR A 1 176 ? 13.535 -24.225 -7.358 1.00 97.94 176 TYR A C 1
ATOM 1308 O O . TYR A 1 176 ? 13.659 -23.406 -8.264 1.00 97.94 176 TYR A O 1
ATOM 1316 N N . GLY A 1 177 ? 13.747 -23.905 -6.086 1.00 97.56 177 GLY A N 1
ATOM 1317 C CA . GLY A 1 177 ? 14.241 -22.598 -5.665 1.00 97.56 177 GLY A CA 1
ATOM 1318 C C . GLY A 1 177 ? 13.365 -21.400 -6.080 1.00 97.56 177 GLY A C 1
ATOM 1319 O O . GLY A 1 177 ? 13.911 -20.482 -6.703 1.00 97.56 177 GLY A O 1
ATOM 1320 N N . PRO A 1 178 ? 12.040 -21.382 -5.824 1.00 97.75 178 PRO A N 1
ATOM 1321 C CA . PRO A 1 178 ? 11.207 -20.228 -6.154 1.00 97.75 178 PRO A CA 1
ATOM 1322 C C . PRO A 1 178 ? 11.604 -18.984 -5.340 1.00 97.75 178 PRO A C 1
ATOM 1324 O O . PRO A 1 178 ? 11.799 -19.050 -4.128 1.00 97.75 178 PRO A O 1
ATOM 1327 N N . GLY A 1 179 ? 11.703 -17.828 -5.997 1.00 92.50 179 GLY A N 1
ATOM 1328 C CA . GLY A 1 179 ? 12.048 -16.562 -5.347 1.00 92.50 179 GLY A CA 1
ATOM 1329 C C . GLY A 1 179 ? 12.093 -15.378 -6.308 1.00 92.50 179 GLY A C 1
ATOM 1330 O O . GLY A 1 179 ? 11.607 -15.463 -7.434 1.00 92.50 179 GLY A O 1
ATOM 1331 N N . GLY A 1 180 ? 12.661 -14.252 -5.863 1.00 86.19 180 GLY A N 1
ATOM 1332 C CA . GLY A 1 180 ? 12.732 -13.029 -6.676 1.00 86.19 180 GLY A CA 1
ATOM 1333 C C . GLY A 1 180 ? 11.362 -12.402 -6.949 1.00 86.19 180 GLY A C 1
ATOM 1334 O O . GLY A 1 180 ? 11.139 -11.826 -8.011 1.00 86.19 180 GLY A O 1
ATOM 1335 N N . GLN A 1 181 ? 10.433 -12.572 -6.011 1.00 94.62 181 GLN A N 1
ATOM 1336 C CA . GLN A 1 181 ? 9.020 -12.311 -6.224 1.00 94.62 181 GLN A CA 1
ATOM 1337 C C . GLN A 1 181 ? 8.631 -10.831 -6.274 1.00 94.62 181 GLN A C 1
ATOM 1339 O O . GLN A 1 181 ? 9.225 -9.981 -5.609 1.00 94.62 181 GLN A O 1
ATOM 1344 N N . SER A 1 182 ? 7.542 -10.559 -6.983 1.00 82.50 182 SER A N 1
ATOM 1345 C CA . SER A 1 182 ? 6.764 -9.327 -6.920 1.00 82.50 182 SER A CA 1
ATOM 1346 C C . SER A 1 182 ? 5.284 -9.646 -6.707 1.00 82.50 182 SER A C 1
ATOM 1348 O O . SER A 1 182 ? 4.820 -10.757 -6.973 1.00 82.50 182 SER A O 1
ATOM 1350 N N . LEU A 1 183 ? 4.546 -8.664 -6.191 1.00 82.25 183 LEU A N 1
ATOM 1351 C CA . LEU A 1 183 ? 3.099 -8.748 -6.036 1.00 82.25 183 LEU A CA 1
ATOM 1352 C C . LEU A 1 183 ? 2.418 -7.788 -6.998 1.00 82.25 183 LEU A C 1
ATOM 1354 O O . LEU A 1 183 ? 2.864 -6.652 -7.175 1.00 82.25 183 LEU A O 1
ATOM 1358 N N . LEU A 1 184 ? 1.309 -8.237 -7.568 1.00 79.44 184 LEU A N 1
ATOM 1359 C CA . LEU A 1 184 ? 0.419 -7.432 -8.388 1.00 79.44 184 LEU A CA 1
ATOM 1360 C C . LEU A 1 184 ? -1.000 -7.573 -7.843 1.00 79.44 184 LEU A C 1
ATOM 1362 O O . LEU A 1 184 ? -1.468 -8.681 -7.628 1.00 79.44 184 LEU A O 1
ATOM 1366 N N . LEU A 1 185 ? -1.694 -6.457 -7.647 1.00 72.25 185 LEU A N 1
ATOM 1367 C CA . LEU A 1 185 ? -3.133 -6.481 -7.413 1.00 72.25 185 LEU A CA 1
ATOM 1368 C C . LEU A 1 185 ? -3.847 -6.495 -8.772 1.00 72.25 185 LEU A C 1
ATOM 1370 O O . LEU A 1 185 ? -3.698 -5.541 -9.546 1.00 72.25 185 LEU A O 1
ATOM 1374 N N . ASP A 1 186 ? -4.603 -7.553 -9.063 1.00 75.44 186 ASP A N 1
ATOM 1375 C CA . ASP A 1 186 ? -5.433 -7.667 -10.264 1.00 75.44 186 ASP A CA 1
ATOM 1376 C C . ASP A 1 186 ? -6.894 -7.922 -9.874 1.00 75.44 186 ASP A C 1
ATOM 1378 O O . ASP A 1 186 ? -7.294 -9.024 -9.509 1.00 75.44 186 ASP A O 1
ATOM 1382 N N . GLY A 1 187 ? -7.699 -6.856 -9.881 1.00 75.56 187 GLY A N 1
ATOM 1383 C CA . GLY A 1 187 ? -9.030 -6.890 -9.272 1.00 75.56 187 GLY A CA 1
ATOM 1384 C C . GLY A 1 187 ? -8.935 -7.034 -7.751 1.00 75.56 187 GLY A C 1
ATOM 1385 O O . GLY A 1 187 ? -8.210 -6.271 -7.114 1.00 75.56 187 GLY A O 1
ATOM 1386 N N . ASP A 1 188 ? -9.661 -8.005 -7.198 1.00 66.69 188 ASP A N 1
ATOM 1387 C CA . ASP A 1 188 ? -9.625 -8.353 -5.768 1.00 66.69 188 ASP A CA 1
ATOM 1388 C C . ASP A 1 188 ? -8.580 -9.440 -5.456 1.00 66.69 188 ASP A C 1
ATOM 1390 O O . ASP A 1 188 ? -8.412 -9.849 -4.306 1.00 66.69 188 ASP A O 1
ATOM 1394 N N . GLU A 1 189 ? -7.874 -9.925 -6.479 1.00 79.25 189 GLU A N 1
ATOM 1395 C CA . GLU A 1 189 ? -6.873 -10.972 -6.346 1.00 79.25 189 GLU A CA 1
ATOM 1396 C C . GLU A 1 189 ? -5.473 -10.369 -6.224 1.00 79.25 189 GLU A C 1
ATOM 1398 O O . GLU A 1 189 ? -5.094 -9.434 -6.935 1.00 79.25 189 GLU A O 1
ATOM 1403 N N . VAL A 1 190 ? -4.666 -10.935 -5.329 1.00 83.12 190 VAL A N 1
ATOM 1404 C CA . VAL A 1 190 ? -3.242 -10.615 -5.238 1.00 83.12 190 VAL A CA 1
ATOM 1405 C C . VAL A 1 190 ? -2.472 -11.707 -5.965 1.00 83.12 190 VAL A C 1
ATOM 1407 O O . VAL A 1 190 ? -2.475 -12.863 -5.554 1.00 83.12 190 VAL A O 1
ATOM 1410 N N . VAL A 1 191 ? -1.799 -11.334 -7.042 1.00 89.25 191 VAL A N 1
ATOM 1411 C CA . VAL A 1 191 ? -0.978 -12.210 -7.870 1.00 89.25 191 VAL A CA 1
ATOM 1412 C C . VAL A 1 191 ? 0.457 -12.196 -7.347 1.00 89.25 191 VAL A C 1
ATOM 1414 O O . VAL A 1 191 ? 1.080 -11.137 -7.246 1.00 89.25 191 VAL A O 1
ATOM 1417 N N . LEU A 1 192 ? 0.995 -13.375 -7.043 1.00 94.56 192 LEU A N 1
ATOM 1418 C CA . LEU A 1 192 ? 2.409 -13.607 -6.773 1.00 94.56 192 LEU A CA 1
ATOM 1419 C C . LEU A 1 192 ? 3.111 -13.961 -8.084 1.00 94.56 192 LEU A C 1
ATOM 1421 O O . LEU A 1 192 ? 2.824 -14.990 -8.691 1.00 94.56 192 LEU A O 1
ATOM 1425 N N . VAL A 1 193 ? 4.064 -13.132 -8.495 1.00 92.56 193 VAL A N 1
ATOM 1426 C CA . VAL A 1 193 ? 4.916 -13.373 -9.663 1.00 92.56 193 VAL A CA 1
ATOM 1427 C C . VAL A 1 193 ? 6.324 -13.658 -9.169 1.00 92.56 193 VAL A C 1
ATOM 1429 O O . VAL A 1 193 ? 6.834 -12.918 -8.338 1.00 92.56 193 VAL A O 1
ATOM 1432 N N . TYR A 1 194 ? 6.965 -14.715 -9.651 1.00 96.69 194 TYR A N 1
ATOM 1433 C CA . TYR A 1 194 ? 8.293 -15.127 -9.190 1.00 96.69 194 TYR A CA 1
ATOM 1434 C C . TYR A 1 194 ? 9.048 -15.871 -10.292 1.00 96.69 194 TYR A C 1
ATOM 1436 O O . TYR A 1 194 ? 8.488 -16.179 -11.345 1.00 96.69 194 TYR A O 1
ATOM 1444 N N . HIS A 1 195 ? 10.323 -16.183 -10.067 1.00 94.19 195 HIS A N 1
ATOM 1445 C CA . HIS A 1 195 ? 11.039 -17.146 -10.899 1.00 94.19 195 HIS A CA 1
ATOM 1446 C C . HIS A 1 195 ? 11.426 -18.379 -10.095 1.00 94.19 195 HIS A C 1
ATOM 1448 O O . HIS A 1 195 ? 11.618 -18.320 -8.883 1.00 94.19 195 HIS A O 1
ATOM 1454 N N . TYR A 1 196 ? 11.570 -19.500 -10.786 1.00 98.00 196 TYR A N 1
ATOM 1455 C CA . TYR A 1 196 ? 12.109 -20.742 -10.245 1.00 98.00 196 TYR A CA 1
ATOM 1456 C C . TYR A 1 196 ? 13.088 -21.357 -11.242 1.00 98.00 196 TYR A C 1
ATOM 1458 O O . TYR A 1 196 ? 13.197 -20.904 -12.380 1.00 98.00 196 TYR A O 1
ATOM 1466 N N . TYR A 1 197 ? 13.833 -22.370 -10.826 1.00 97.06 197 TYR A N 1
ATOM 1467 C CA . TYR A 1 197 ? 14.925 -22.937 -11.600 1.00 97.06 197 TYR A CA 1
ATOM 1468 C C . TYR A 1 197 ? 14.570 -24.294 -12.197 1.00 97.06 197 TYR A C 1
ATOM 1470 O O . TYR A 1 197 ? 13.888 -25.124 -11.602 1.00 97.06 197 TYR A O 1
ATOM 1478 N N . SER A 1 198 ? 15.114 -24.525 -13.384 1.00 91.06 198 SER A N 1
ATOM 1479 C CA . SER A 1 198 ? 15.304 -25.844 -13.981 1.00 91.06 198 SER A CA 1
ATOM 1480 C C . SER A 1 198 ? 16.799 -26.183 -13.990 1.00 91.06 198 SER A C 1
ATOM 1482 O O . SER A 1 198 ? 17.626 -25.413 -13.502 1.00 91.06 198 SER A O 1
ATOM 1484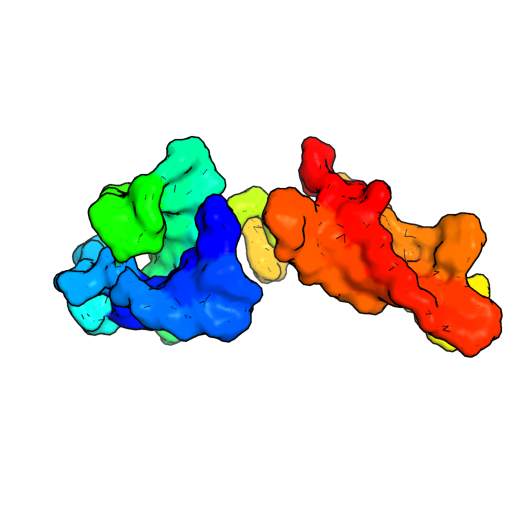 N N . ALA A 1 199 ? 17.176 -27.312 -14.595 1.00 86.50 199 ALA A N 1
ATOM 1485 C CA . ALA A 1 199 ? 18.585 -27.691 -14.727 1.00 86.50 199 ALA A CA 1
ATOM 1486 C C . ALA A 1 199 ? 19.414 -26.698 -15.564 1.00 86.50 199 ALA A C 1
ATOM 1488 O O . ALA A 1 199 ? 20.636 -26.694 -15.460 1.00 86.50 199 ALA A O 1
ATOM 1489 N N . THR A 1 200 ? 18.778 -25.880 -16.411 1.00 86.94 200 THR A N 1
ATOM 1490 C CA . THR A 1 200 ? 19.485 -25.058 -17.410 1.00 86.94 200 THR A CA 1
ATOM 1491 C C . THR A 1 200 ? 19.043 -23.598 -17.473 1.00 86.94 200 THR A C 1
ATOM 1493 O O . THR A 1 200 ? 19.720 -22.797 -18.113 1.00 86.94 200 THR A O 1
ATOM 1496 N N . THR A 1 201 ? 17.923 -23.219 -16.851 1.00 92.62 201 THR A N 1
ATOM 1497 C CA . THR A 1 201 ? 17.385 -21.851 -16.934 1.00 92.62 201 THR A CA 1
ATOM 1498 C C . THR A 1 201 ? 16.469 -21.498 -15.760 1.00 92.62 201 THR A C 1
ATOM 1500 O O . THR A 1 201 ? 16.067 -22.390 -15.008 1.00 92.62 201 THR A O 1
ATOM 1503 N N . SER A 1 202 ? 16.114 -20.216 -15.629 1.00 92.69 202 SER A N 1
ATOM 1504 C CA . SER A 1 202 ? 15.024 -19.751 -14.769 1.00 92.69 202 SER A CA 1
ATOM 1505 C C . SER A 1 202 ? 13.715 -19.626 -15.559 1.00 92.69 202 SER A C 1
ATOM 1507 O O . SER A 1 202 ? 13.705 -19.277 -16.739 1.00 92.69 202 SER A O 1
ATOM 1509 N N . ILE A 1 203 ? 12.602 -19.945 -14.909 1.00 96.75 203 ILE A N 1
ATOM 1510 C CA . ILE A 1 203 ? 11.260 -20.007 -15.490 1.00 96.75 203 ILE A CA 1
ATOM 1511 C C . ILE A 1 203 ? 10.332 -19.112 -14.665 1.00 96.75 203 ILE A C 1
ATOM 1513 O O . ILE A 1 203 ? 10.470 -19.029 -13.446 1.00 96.75 203 ILE A O 1
ATOM 1517 N N . LEU A 1 204 ? 9.399 -18.436 -15.336 1.00 95.94 204 LEU A N 1
ATOM 1518 C CA . LEU A 1 204 ? 8.365 -17.611 -14.714 1.00 95.94 204 LEU A CA 1
ATOM 1519 C C . LEU A 1 204 ? 7.333 -18.485 -13.988 1.00 95.94 204 LEU A C 1
ATOM 1521 O O . LEU A 1 204 ? 6.752 -19.384 -14.594 1.00 95.94 204 LEU A O 1
ATOM 1525 N N . GLY A 1 205 ? 7.081 -18.179 -12.720 1.00 95.38 205 GLY A N 1
ATOM 1526 C CA . GLY A 1 205 ? 5.967 -18.691 -11.930 1.00 95.38 205 GLY A CA 1
ATOM 1527 C C . GLY A 1 205 ? 4.955 -17.584 -11.640 1.00 95.38 205 GLY A C 1
ATOM 1528 O O . GLY A 1 205 ? 5.331 -16.430 -11.417 1.00 95.38 205 GLY A O 1
ATOM 1529 N N . ILE A 1 206 ? 3.670 -17.935 -11.677 1.00 96.00 206 ILE A N 1
ATOM 1530 C CA . ILE A 1 206 ? 2.560 -17.041 -11.345 1.00 96.00 206 ILE A CA 1
ATOM 1531 C C . ILE A 1 206 ? 1.536 -17.847 -10.554 1.00 96.00 206 ILE A C 1
ATOM 1533 O O . ILE A 1 206 ? 1.052 -18.868 -11.040 1.00 96.00 206 ILE A O 1
ATOM 1537 N N . ASN A 1 207 ? 1.186 -17.352 -9.374 1.00 96.81 207 ASN A N 1
ATOM 1538 C CA . ASN A 1 207 ? 0.138 -17.907 -8.526 1.00 96.81 207 ASN A CA 1
ATOM 1539 C C . ASN A 1 207 ? -0.728 -16.796 -7.950 1.00 96.81 207 ASN A C 1
ATOM 1541 O O . ASN A 1 207 ? -0.359 -15.621 -7.982 1.00 96.81 207 ASN A O 1
ATOM 1545 N N . LEU A 1 208 ? -1.862 -17.178 -7.375 1.00 94.25 208 LEU A N 1
ATOM 1546 C CA . LEU A 1 208 ? -2.679 -16.273 -6.583 1.00 94.25 208 LEU A CA 1
ATOM 1547 C C . LEU A 1 208 ? -2.344 -16.424 -5.096 1.00 94.25 208 LEU A C 1
ATOM 1549 O O . LEU A 1 208 ? -1.895 -17.475 -4.635 1.00 94.25 208 LEU A O 1
ATOM 1553 N N . LEU A 1 209 ? -2.561 -15.351 -4.340 1.00 90.81 209 LEU A N 1
ATOM 1554 C CA . LEU A 1 209 ? -2.442 -15.323 -2.890 1.00 90.81 209 LEU A CA 1
ATOM 1555 C C . LEU A 1 209 ? -3.812 -15.155 -2.252 1.00 90.81 209 LEU A C 1
ATOM 1557 O O . LEU A 1 209 ? -4.562 -14.231 -2.569 1.00 90.81 209 LEU A O 1
ATOM 1561 N N . ASN A 1 210 ? -4.114 -16.034 -1.305 1.00 83.12 210 ASN A N 1
ATOM 1562 C CA . ASN A 1 210 ? -5.280 -15.932 -0.445 1.00 83.12 210 ASN A CA 1
ATOM 1563 C C . ASN A 1 210 ? -4.849 -15.430 0.939 1.00 83.12 210 ASN A C 1
ATOM 1565 O O . ASN A 1 210 ? -3.961 -16.009 1.554 1.00 83.12 210 ASN A O 1
ATOM 1569 N N . PHE A 1 211 ? -5.496 -14.376 1.439 1.00 80.12 211 PHE A N 1
ATOM 1570 C CA . PHE A 1 211 ? -5.224 -13.778 2.751 1.00 80.12 211 PHE A CA 1
ATOM 1571 C C . PHE A 1 211 ? -6.312 -14.076 3.800 1.00 80.12 211 PHE A C 1
ATOM 1573 O O . PHE A 1 211 ? -6.298 -13.487 4.880 1.00 80.12 211 PHE A O 1
ATOM 1580 N N . SER A 1 212 ? -7.262 -14.980 3.529 1.00 72.31 212 SER A N 1
ATOM 1581 C CA . SER A 1 212 ? -8.431 -15.231 4.391 1.00 72.31 212 SER A CA 1
ATOM 1582 C C . SER A 1 212 ? -8.086 -15.718 5.804 1.00 72.31 212 SER A C 1
ATOM 1584 O O . SER A 1 212 ? -8.909 -15.606 6.707 1.00 72.31 212 SER A O 1
ATOM 1586 N N . THR A 1 213 ? -6.887 -16.266 6.011 1.00 74.31 213 THR A N 1
ATOM 1587 C CA . THR A 1 213 ? -6.380 -16.712 7.323 1.00 74.31 213 THR A CA 1
ATOM 1588 C C . THR A 1 213 ? -5.629 -15.610 8.081 1.00 74.31 213 THR A C 1
ATOM 1590 O O . THR A 1 213 ? -5.235 -15.804 9.229 1.00 74.31 213 THR A O 1
ATOM 1593 N N . GLY A 1 214 ? -5.415 -14.448 7.455 1.00 71.69 214 GLY A N 1
ATOM 1594 C CA . GLY A 1 214 ? -4.536 -13.388 7.947 1.00 71.69 214 GLY A CA 1
ATOM 1595 C C . GLY A 1 214 ? -3.062 -13.563 7.562 1.00 71.69 214 GLY A C 1
ATOM 1596 O O . GLY A 1 214 ? -2.267 -12.673 7.851 1.00 71.69 214 GLY A O 1
ATOM 1597 N N . TRP A 1 215 ? -2.692 -14.656 6.894 1.00 86.25 215 TRP A N 1
ATOM 1598 C CA . TRP A 1 215 ? -1.378 -14.858 6.281 1.00 86.25 215 TRP A CA 1
ATOM 1599 C C . TRP A 1 215 ? -1.559 -15.279 4.820 1.00 86.25 215 TRP A C 1
ATOM 1601 O O . TRP A 1 215 ? -2.515 -15.994 4.522 1.00 86.25 215 TRP A O 1
ATOM 1611 N N . PRO A 1 216 ? -0.697 -14.827 3.894 1.00 88.81 216 PRO A N 1
ATOM 1612 C CA . PRO A 1 216 ? -0.818 -15.203 2.494 1.00 88.81 216 PRO A CA 1
ATOM 1613 C C . PRO A 1 216 ? -0.548 -16.693 2.297 1.00 88.81 216 PRO A C 1
ATOM 1615 O O . PRO A 1 216 ? 0.480 -17.210 2.727 1.00 88.81 216 PRO A O 1
ATOM 1618 N N . VAL A 1 217 ? -1.455 -17.352 1.584 1.00 92.50 217 VAL A N 1
ATOM 1619 C CA . VAL A 1 217 ? -1.337 -18.740 1.135 1.00 92.50 217 VAL A CA 1
ATOM 1620 C C . VAL A 1 217 ? -1.320 -18.756 -0.389 1.00 92.50 217 VAL A C 1
ATOM 1622 O O . VAL A 1 217 ? -2.206 -18.175 -1.018 1.00 92.50 217 VAL A O 1
ATOM 1625 N N . VAL A 1 218 ? -0.315 -19.412 -0.971 1.00 93.94 218 VAL A N 1
ATOM 1626 C CA . VAL A 1 218 ? -0.188 -19.611 -2.423 1.00 93.94 218 VAL A CA 1
ATOM 1627 C C . VAL A 1 218 ? -1.158 -20.705 -2.878 1.00 93.94 218 VAL A C 1
ATOM 1629 O O . VAL A 1 218 ? -1.230 -21.753 -2.234 1.00 93.94 218 VAL A O 1
ATOM 1632 N N . TYR A 1 219 ? -1.887 -20.472 -3.974 1.00 89.56 219 TYR A N 1
ATOM 1633 C CA . TYR A 1 219 ? -2.767 -21.461 -4.609 1.00 89.56 219 TYR A CA 1
ATOM 1634 C C . TYR A 1 219 ? -2.775 -21.369 -6.140 1.00 89.56 219 TYR A C 1
ATOM 1636 O O . TYR A 1 219 ? -2.219 -20.389 -6.700 1.00 89.56 219 TYR A O 1
#

Radius of gyration: 20.87 Å; Cα contacts (8 Å, |Δi|>4): 552; chains: 1; bounding box: 44×58×42 Å

Mean predicted aligned error: 13.59 Å

Solvent-accessible surface area (backbone atoms only — not comparable to full-atom values): 11696 Å² total; per-residue (Å²): 81,42,76,57,97,72,34,34,42,39,52,38,62,30,57,20,31,34,29,31,35,18,74,75,83,72,63,71,43,83,56,58,30,74,25,81,87,22,38,66,73,84,40,24,84,25,41,76,38,59,34,71,66,26,53,29,32,52,42,31,47,47,78,54,94,76,30,32,38,38,32,34,14,22,40,41,93,94,50,31,39,16,28,26,30,38,34,33,17,74,75,72,58,56,79,67,44,78,70,48,80,75,47,68,28,35,84,86,61,87,47,61,35,49,76,71,75,85,85,59,45,74,50,77,46,66,45,80,44,67,93,48,31,62,73,16,61,10,19,27,23,35,26,38,14,83,37,94,89,40,77,33,20,17,89,88,62,37,40,44,94,76,73,29,48,37,75,52,41,59,62,49,98,80,42,19,18,28,26,82,64,49,78,44,79,60,87,96,43,39,33,42,37,30,35,23,21,36,85,85,50,77,43,86,43,76,37,42,44,44,54,91,82,78,53,69,40,68,93

Nearest PDB structures (foldseek):
  1wl7-assembly1_A  TM=5.612E-01  e=7.773E-16  Geobacillus thermodenitrificans
  6f1g-assembly1_A  TM=5.493E-01  e=7.773E-16  Geobacillus stearothermophilus
  6a8h-assembly1_A  TM=5.493E-01  e=1.220E-15  Geobacillus thermodenitrificans
  3d60-assembly1_A  TM=5.493E-01  e=1.916E-15  Geobacillus stearothermophilus
  4kcb-assembly2_B  TM=5.615E-01  e=7.417E-15  uncultured bacterium

pLDDT: mean 87.2, std 11.78, range [40.41, 98.25]

Foldseek 3Di:
DDDDPQKDWDWFFFFQTWIWIDNHVPDTDTQGHNQNQFDDQLLCVAQVDTGRHFGKHAWDWDQDPLKIKIWIKRHDVPAQWIFIWIWMDNVNRDDIDGPGTPDTGHPVRPHGPGHDDPDKDKDKDWDFADDQFLVAFIFIWIWIAPDPVDQTAEPVRHGVVRVHTHTQGTDDDQFGRWDPWDWDDDPPWIKIWTWGGHNPDIDIDIFTWDCPVVDTHTD

Secondary structure (DSSP, 8-state):
-EEETTEEEEE-SEET-EEEEESSSSS-EEEEES-TT---GGGHHHHS--GGG-EEEEEEEEEETTEEEEEEEE--TT-S-EEEEEEEESSSSS-PEEEEEEEEE-TTSSS------SS-EEEEEEES--SSGGG---EEEEEEESSTT---B-TT--BGGGT--EEEE--BTTBEEEEEEEEEEETTEEEEEEEEE-SS-EEEEEEEEE-TTSS-EE-

Sequence (219 aa):
MCVVNGKYYLYGTGIGIPIWTSPDRTAFTSAGSIFPSGAPSETDVYTGTSGTASSLWAPDCTYYESTFYIYYAASQFGSETSGIFLVSSTNGLTGWLDHGLVTSSTTSSGYNAIDPTGGYYYLFTSFDICCDGTASTYNIRVTRSTSLKGPYVDESGVAALSGGGTEILGTHDYVYGPGGQSLLLDGDEVVLVYHYYSATTSILGINLLNFSTGWPVVY